Protein AF-A0A432ZE40-F1 (afdb_monomer)

Organism: NCBI:txid281739

Solvent-accessible surface area (backbone atoms only — not comparable to full-atom values): 11292 Å² total; per-residue (Å²): 142,85,73,91,75,87,70,62,40,85,39,56,56,40,41,85,50,87,85,38,45,50,34,89,74,55,63,93,69,94,70,55,54,86,34,74,88,33,46,45,82,33,36,66,67,58,48,55,50,44,56,77,37,30,91,83,44,42,59,68,56,54,52,49,54,50,50,54,49,53,51,51,49,35,49,77,70,61,44,48,68,56,97,46,42,63,58,48,27,51,58,42,50,57,49,46,50,57,41,50,51,50,42,75,74,46,49,87,72,64,80,87,76,67,81,85,48,78,85,36,71,61,46,50,48,34,52,50,43,40,64,71,42,38,49,56,36,50,54,48,41,52,49,26,49,66,53,37,51,92,68,57,53,75,69,51,52,54,50,46,55,52,39,52,47,19,52,49,21,50,43,35,37,72,72,72,67,47,79,91,69,52,53,71,83,56,72,69,58,84,52,50,60,110

Nearest PDB structures (foldseek):
  8fmh-assembly2_E  TM=7.852E-01  e=5.206E-03  Pseudomonas syringae
  1ya7-assembly1_O  TM=3.387E-01  e=3.020E+00  Trypanosoma brucei
  3jtl-assembly1_O  TM=2.129E-01  e=5.833E+00  Trypanosoma brucei
  3jrm-assembly1_O  TM=2.123E-01  e=6.510E+00  Trypanosoma brucei

InterPro domains:
  IPR003615 HNH nuclease [PF13391] (7-52)
  IPR003615 HNH nuclease [cd00085] (1-47)

Radius of gyration: 21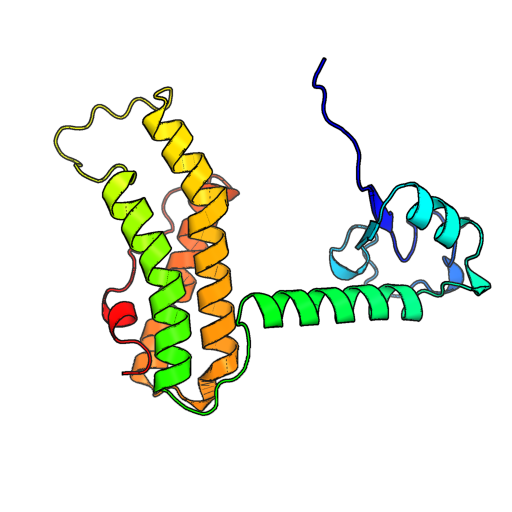.31 Å; Cα contacts (8 Å, |Δi|>4): 187; chains: 1; bounding box: 53×31×62 Å

Foldseek 3Di:
DDDDDQQKDKAFLAAPDCPWQQVVVADPPDDDRPDPQRIDIDGPVVRVVCRVCSVVCDSVNRSVVVVVVVVVVLVVLVLAADPALVSLLVSLVVLVVVLVVCCVVQPPPVPPPDPDDCPDPSVVVNLCCLVPRNLVSLVSSLSSCVNHVVHDDPVLVVLSVLSVQQSVQSCCCSPVVDPDRHDDRRPCSNVRSD

Sequence (194 aa):
MGGDKHIAEMAHVIPHGEKGPRHEERPMEGFEADSFENLILLCPTCHTVIDKAPDGYSRSTLLDWKNKHLVALAYSQGIQTYEDRSQAREAVATAMAENNAIWKEYAPVDGSSFDYNPESEAAKTWENRMRGVILPNHFRIEAIIKKNQCHMNGNEQEVFARYQEHVRGLSARHICGVAGEAIRYPEAMDGIFT

Structure (mmCIF, N/CA/C/O backbone):
data_AF-A0A432ZE40-F1
#
_entry.id   AF-A0A432ZE40-F1
#
loop_
_atom_site.group_PDB
_atom_site.id
_atom_site.type_symbol
_atom_site.label_atom_id
_atom_site.label_alt_id
_atom_site.label_comp_id
_atom_site.label_asym_id
_atom_site.label_entity_id
_atom_site.label_seq_id
_atom_site.pdbx_PDB_ins_code
_atom_site.Cartn_x
_atom_site.Cartn_y
_atom_site.Cartn_z
_atom_site.occupancy
_atom_site.B_iso_or_equiv
_atom_site.auth_seq_id
_atom_site.auth_comp_id
_atom_site.auth_asym_id
_atom_site.auth_atom_id
_atom_site.pdbx_PDB_model_num
ATOM 1 N N . MET A 1 1 ? -27.634 -13.988 -12.450 1.00 42.78 1 MET A N 1
ATOM 2 C CA . MET A 1 1 ? -27.710 -13.317 -11.135 1.00 42.78 1 MET A CA 1
ATOM 3 C C . MET A 1 1 ? -26.298 -13.192 -10.588 1.00 42.78 1 MET A C 1
ATOM 5 O O . MET A 1 1 ? -25.735 -14.193 -10.173 1.00 42.78 1 MET A O 1
ATOM 9 N N . GLY A 1 2 ? -25.702 -12.009 -10.661 1.00 49.62 2 GLY A N 1
ATOM 10 C CA . GLY A 1 2 ? -24.338 -11.753 -10.195 1.00 49.62 2 GLY A CA 1
ATOM 11 C C . GLY A 1 2 ? -24.167 -10.253 -10.028 1.00 49.62 2 GLY A C 1
ATOM 12 O O . GLY A 1 2 ? -23.590 -9.613 -10.892 1.00 49.62 2 GLY A O 1
ATOM 13 N N . GLY A 1 3 ? -24.815 -9.698 -9.004 1.00 65.25 3 GLY A N 1
ATOM 14 C CA . GLY A 1 3 ? -24.603 -8.316 -8.579 1.00 65.25 3 GLY A CA 1
ATOM 15 C C . GLY A 1 3 ? -23.526 -8.251 -7.501 1.00 65.25 3 GLY A C 1
ATOM 16 O O . GLY A 1 3 ? -23.177 -9.283 -6.914 1.00 65.25 3 GLY A O 1
ATOM 17 N N . ASP A 1 4 ? -23.032 -7.044 -7.244 1.00 75.44 4 ASP A N 1
ATOM 18 C CA . ASP A 1 4 ? -22.045 -6.780 -6.203 1.00 75.44 4 ASP A CA 1
ATOM 19 C C . ASP A 1 4 ? -22.547 -7.284 -4.846 1.00 75.44 4 ASP A C 1
ATOM 21 O O . ASP A 1 4 ? -23.665 -6.994 -4.413 1.00 75.44 4 ASP A O 1
ATOM 25 N N . LYS A 1 5 ? -21.723 -8.097 -4.181 1.00 81.00 5 LYS A N 1
ATOM 26 C CA . LYS A 1 5 ? -22.014 -8.606 -2.839 1.00 81.00 5 LYS A CA 1
ATOM 27 C C . LYS A 1 5 ? -21.235 -7.785 -1.824 1.00 81.00 5 LYS A C 1
ATOM 29 O O . LYS A 1 5 ? -20.009 -7.856 -1.783 1.00 81.00 5 LYS A O 1
ATOM 34 N N . HIS A 1 6 ? -21.952 -7.060 -0.971 1.00 80.75 6 HIS A N 1
ATOM 35 C CA . HIS A 1 6 ? -21.368 -6.360 0.171 1.00 80.75 6 HIS A CA 1
ATOM 36 C C . HIS A 1 6 ? -20.905 -7.370 1.227 1.00 80.75 6 HIS A C 1
ATOM 38 O O . HIS A 1 6 ? -21.687 -7.846 2.046 1.00 80.75 6 HIS A O 1
ATOM 44 N N . ILE A 1 7 ? -19.623 -7.732 1.171 1.00 88.75 7 ILE A N 1
ATOM 45 C CA . ILE A 1 7 ? -18.984 -8.641 2.137 1.00 88.75 7 ILE A CA 1
ATOM 46 C C . ILE A 1 7 ? -18.304 -7.898 3.295 1.00 88.75 7 ILE A C 1
ATOM 48 O O . ILE A 1 7 ? -17.957 -8.519 4.299 1.00 88.75 7 ILE A O 1
ATOM 52 N N . ALA A 1 8 ? -18.117 -6.583 3.161 1.00 93.06 8 ALA A N 1
ATOM 53 C CA . ALA A 1 8 ? -17.442 -5.741 4.136 1.00 93.06 8 ALA A CA 1
ATOM 54 C C . ALA A 1 8 ? -17.959 -4.295 4.106 1.00 93.06 8 ALA A C 1
ATOM 56 O O . ALA A 1 8 ? -18.501 -3.837 3.099 1.00 93.06 8 ALA A O 1
ATOM 57 N N . GLU A 1 9 ? -17.751 -3.597 5.216 1.00 94.62 9 GLU A N 1
ATOM 58 C CA . GLU A 1 9 ? -18.131 -2.217 5.487 1.00 94.62 9 GLU A CA 1
ATOM 59 C C . GLU A 1 9 ? -16.933 -1.477 6.085 1.00 94.62 9 GLU A C 1
ATOM 61 O O . GLU A 1 9 ? -16.200 -2.018 6.921 1.00 94.62 9 GLU A O 1
ATOM 66 N N . MET A 1 10 ? -16.735 -0.233 5.651 1.00 95.06 10 MET A N 1
ATOM 67 C CA . MET A 1 10 ? -15.843 0.694 6.337 1.00 95.06 10 MET A CA 1
ATOM 68 C C . MET A 1 10 ? -16.561 1.212 7.580 1.00 95.06 10 MET A C 1
ATOM 70 O O . MET A 1 10 ? -17.608 1.845 7.475 1.00 95.06 10 MET A O 1
ATOM 74 N N . ALA A 1 11 ? -15.987 0.927 8.740 1.00 95.12 11 ALA A N 1
ATOM 75 C CA . ALA A 1 11 ? -16.485 1.343 10.036 1.00 95.12 11 ALA A CA 1
ATOM 76 C C . ALA A 1 11 ? -15.571 2.417 10.625 1.00 95.12 11 ALA A C 1
ATOM 78 O O . ALA A 1 11 ? -14.341 2.333 10.535 1.00 95.12 11 ALA A O 1
ATOM 79 N N . HIS A 1 12 ? -16.171 3.406 11.275 1.00 96.62 12 HIS A N 1
ATOM 80 C CA . HIS A 1 12 ? -15.438 4.360 12.093 1.00 96.62 12 HIS A CA 1
ATOM 81 C C . HIS A 1 12 ? -15.128 3.735 13.455 1.00 96.62 12 HIS A C 1
ATOM 83 O O . HIS A 1 12 ? -16.028 3.287 14.161 1.00 96.62 12 HIS A O 1
ATOM 89 N N . VAL A 1 13 ? -13.858 3.742 13.861 1.00 97.19 13 VAL A N 1
ATOM 90 C CA . VAL A 1 13 ? -13.467 3.367 15.227 1.00 97.19 13 VAL A CA 1
ATOM 91 C C . VAL A 1 13 ? -14.067 4.362 16.223 1.00 97.19 13 VAL A C 1
ATOM 93 O O . VAL A 1 13 ? -14.673 3.949 17.213 1.00 97.19 13 VAL A O 1
ATOM 96 N N . ILE A 1 14 ? -13.939 5.661 15.929 1.00 97.00 14 ILE A N 1
ATOM 97 C CA . ILE A 1 14 ? -14.638 6.752 16.614 1.00 97.00 14 ILE A CA 1
ATOM 98 C C . ILE A 1 14 ? -15.618 7.415 15.640 1.00 97.00 14 ILE A C 1
ATOM 100 O O . ILE A 1 14 ? -15.187 7.918 14.601 1.00 97.00 14 ILE A O 1
ATOM 104 N N . PRO A 1 15 ? -16.920 7.454 15.954 1.00 94.75 15 PRO A N 1
ATOM 105 C CA . PRO A 1 15 ? -17.955 7.923 15.042 1.00 94.75 15 PRO A CA 1
ATOM 106 C C . PRO A 1 15 ? -17.904 9.440 14.854 1.00 94.75 15 PRO A C 1
ATOM 108 O O . PRO A 1 15 ? -17.375 10.172 15.693 1.00 94.75 15 PRO A O 1
ATOM 111 N N . HIS A 1 16 ? -18.542 9.929 13.787 1.00 91.44 16 HIS A N 1
ATOM 112 C CA . HIS A 1 16 ? -18.725 11.364 13.546 1.00 91.44 16 HIS A CA 1
ATOM 113 C C . HIS A 1 16 ? -19.696 12.007 14.555 1.00 91.44 16 HIS A C 1
ATOM 115 O O . HIS A 1 16 ? -19.459 13.111 15.049 1.00 91.44 16 HIS A O 1
ATOM 121 N N . GLY A 1 17 ? -20.795 11.321 14.881 1.00 89.38 17 GLY A N 1
ATOM 12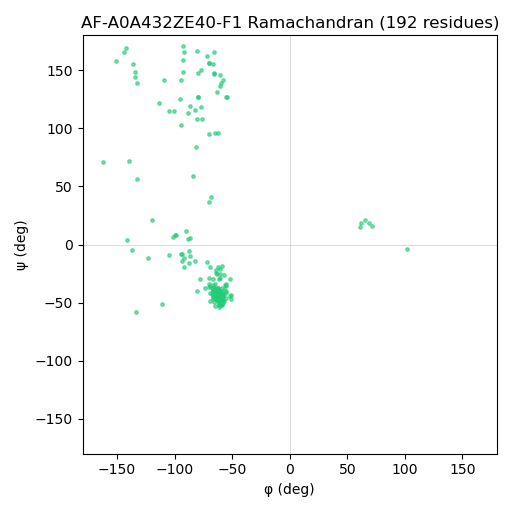2 C CA . GLY A 1 17 ? -21.833 11.832 15.779 1.00 89.38 17 GLY A CA 1
ATOM 123 C C . GLY A 1 17 ? -21.453 11.766 17.261 1.00 89.38 17 GLY A C 1
ATOM 124 O O . GLY A 1 17 ? -20.754 10.854 17.691 1.00 89.38 17 GLY A O 1
ATOM 125 N N . GLU A 1 18 ? -21.985 12.699 18.051 1.00 90.19 18 GLU A N 1
ATOM 126 C CA . GLU A 1 18 ? -21.764 12.777 19.509 1.00 90.19 18 GLU A CA 1
ATOM 127 C C . GLU A 1 18 ? -22.432 11.649 20.304 1.00 90.19 18 GLU A C 1
ATOM 129 O O . GLU A 1 18 ? -22.074 11.369 21.441 1.00 90.19 18 GLU A O 1
ATOM 134 N N . LYS A 1 19 ? -23.427 10.992 19.703 1.00 92.06 19 LYS A N 1
ATOM 135 C CA . LYS A 1 19 ? -24.200 9.905 20.325 1.00 92.06 19 LYS A CA 1
ATOM 136 C C . LYS A 1 19 ? -23.770 8.515 19.856 1.00 92.06 19 LYS A C 1
ATOM 138 O O . LYS A 1 19 ? -24.471 7.544 20.123 1.00 92.06 19 LYS A O 1
ATOM 143 N N . GLY A 1 20 ? -22.698 8.433 19.071 1.00 92.00 20 GLY A N 1
ATOM 144 C CA . GLY A 1 20 ? -22.213 7.162 18.554 1.00 92.00 20 GLY A CA 1
ATOM 145 C C . GLY A 1 20 ? -21.381 6.389 19.589 1.00 92.00 20 GLY A C 1
ATOM 146 O O . GLY A 1 20 ? -20.965 6.962 20.596 1.00 92.00 20 GLY A O 1
ATOM 147 N N . PRO A 1 21 ? -21.117 5.098 19.338 1.00 93.81 21 PRO A N 1
ATOM 148 C CA . PRO A 1 21 ? -20.319 4.260 20.232 1.00 93.81 21 PRO A CA 1
ATOM 149 C C . PRO A 1 21 ? -18.902 4.820 20.408 1.00 93.81 21 PRO A C 1
ATOM 151 O O . PRO A 1 21 ? -18.293 5.246 19.429 1.00 93.81 21 PRO A O 1
ATOM 154 N N . ARG A 1 22 ? -18.360 4.784 21.634 1.00 95.69 22 ARG A N 1
ATOM 155 C CA . ARG A 1 22 ? -16.999 5.252 21.976 1.00 95.69 22 ARG A CA 1
ATOM 156 C C . ARG A 1 22 ? -16.737 6.739 21.712 1.00 95.69 22 ARG A C 1
ATOM 158 O O . ARG A 1 22 ? -15.577 7.147 21.646 1.00 95.69 22 ARG A O 1
ATOM 165 N N . HIS A 1 23 ? -17.761 7.569 21.504 1.00 95.31 23 HIS A N 1
ATOM 166 C CA . HIS A 1 23 ? -17.564 8.996 21.226 1.00 95.31 23 HIS A CA 1
ATOM 167 C C . HIS A 1 23 ? -16.723 9.688 22.315 1.00 95.31 23 HIS A C 1
ATOM 169 O O . HIS A 1 23 ? -15.886 10.536 22.015 1.00 95.31 23 HIS A O 1
ATOM 175 N N . GLU A 1 24 ? -16.894 9.273 23.564 1.00 94.31 24 GLU A N 1
ATOM 176 C CA . GLU A 1 24 ? -16.149 9.724 24.735 1.00 94.31 24 GLU A CA 1
ATOM 177 C C . GLU A 1 24 ? -14.633 9.458 24.669 1.00 94.31 24 GLU A C 1
ATOM 179 O O . GLU A 1 24 ? -13.868 10.143 25.342 1.00 94.31 24 GLU A O 1
ATOM 184 N N . GLU A 1 25 ? -14.174 8.518 23.833 1.00 95.19 25 GLU A N 1
ATOM 185 C CA . GLU A 1 25 ? -12.749 8.228 23.606 1.00 95.19 25 GLU A CA 1
ATOM 186 C C . GLU A 1 25 ? -12.125 9.089 22.481 1.00 95.19 25 GLU A C 1
ATOM 188 O O . GLU A 1 25 ? -10.961 8.882 22.092 1.00 95.19 25 GLU A O 1
ATOM 193 N N . ARG A 1 26 ? -12.889 10.040 21.918 1.00 94.94 26 ARG A N 1
ATOM 194 C CA . ARG A 1 26 ? -12.436 10.939 20.848 1.00 94.94 26 ARG A CA 1
ATOM 195 C C . ARG A 1 26 ? -11.283 11.838 21.336 1.00 94.94 26 ARG A C 1
ATOM 197 O O . ARG A 1 26 ? -11.408 12.481 22.377 1.00 94.94 26 ARG A O 1
ATOM 204 N N . PRO A 1 27 ? -10.171 11.944 20.580 1.00 93.00 27 PRO A N 1
ATOM 205 C CA . PRO A 1 27 ? -9.126 12.929 20.865 1.00 93.00 27 PRO A CA 1
ATOM 206 C C . PRO A 1 27 ? -9.665 14.364 20.851 1.00 93.00 27 PRO A C 1
ATOM 208 O O . PRO A 1 27 ? -10.467 14.710 19.987 1.00 93.00 27 PRO A O 1
ATOM 211 N N . MET A 1 28 ? -9.185 15.212 21.766 1.00 87.50 28 MET A N 1
ATOM 212 C CA . MET A 1 28 ? -9.642 16.608 21.853 1.00 87.50 28 MET A CA 1
ATOM 213 C C . MET A 1 28 ? -9.173 17.482 20.684 1.00 87.50 28 MET A C 1
ATOM 215 O O . MET A 1 28 ? -9.851 18.441 20.333 1.00 87.50 28 MET A O 1
ATOM 219 N N . GLU A 1 29 ? -8.029 17.161 20.080 1.00 90.00 29 GLU A N 1
ATOM 220 C CA . GLU A 1 29 ? -7.422 17.952 19.008 1.00 90.00 29 GLU A CA 1
ATOM 221 C C . GLU A 1 29 ? -6.962 17.051 17.861 1.00 90.00 29 GLU A C 1
ATOM 223 O O . GLU A 1 29 ? -6.567 15.902 18.079 1.00 90.00 29 GLU A O 1
ATOM 228 N N . GLY A 1 30 ? -7.009 17.584 16.636 1.00 86.19 30 GLY A N 1
ATOM 229 C CA . GLY A 1 30 ? -6.487 16.915 15.439 1.00 86.19 30 GLY A CA 1
ATOM 230 C C . GLY A 1 30 ? -7.216 15.626 15.047 1.00 86.19 30 GLY A C 1
ATOM 231 O O . GLY A 1 30 ? -6.632 14.780 14.373 1.00 86.19 30 GLY A O 1
ATOM 232 N N . PHE A 1 31 ? -8.459 15.434 15.498 1.00 92.88 31 PHE A N 1
ATOM 233 C CA . PHE A 1 31 ? -9.248 14.257 15.154 1.00 92.88 31 PHE A CA 1
ATOM 234 C C . PHE A 1 31 ? -10.032 14.469 13.857 1.00 92.88 31 PHE A C 1
ATOM 236 O O . PHE A 1 31 ? -10.999 15.226 13.828 1.00 92.88 31 PHE A O 1
ATOM 243 N N . GLU A 1 32 ? -9.665 13.712 12.827 1.00 94.50 32 GLU A N 1
ATOM 244 C CA . GLU A 1 32 ? -10.399 13.632 11.567 1.00 94.50 32 GLU A CA 1
ATOM 245 C C . GLU A 1 32 ? -11.161 12.306 11.499 1.00 94.50 32 GLU A C 1
ATOM 247 O O . GLU A 1 32 ? -10.556 11.228 11.472 1.00 94.50 32 GLU A O 1
ATOM 252 N N . ALA A 1 33 ? -12.495 12.371 11.485 1.00 92.69 33 ALA A N 1
ATOM 253 C CA . ALA A 1 33 ? -13.347 11.182 11.542 1.00 92.69 33 ALA A CA 1
ATOM 254 C C . ALA A 1 33 ? -13.105 10.238 10.354 1.00 92.69 33 ALA A C 1
ATOM 256 O O . ALA A 1 33 ? -12.993 9.031 10.547 1.00 92.69 33 ALA A O 1
ATOM 257 N N . ASP A 1 34 ? -12.938 10.786 9.153 1.00 95.44 34 ASP A N 1
ATOM 258 C CA . ASP A 1 34 ? -12.746 10.012 7.922 1.00 95.44 34 ASP A CA 1
ATOM 259 C C . ASP A 1 34 ? -11.268 9.720 7.618 1.00 95.44 34 ASP A C 1
ATOM 261 O O . ASP A 1 34 ? -10.926 9.270 6.522 1.00 95.44 34 ASP A O 1
ATOM 265 N N . SER A 1 35 ? -10.373 9.966 8.583 1.00 95.69 35 SER A N 1
ATOM 266 C CA . SER A 1 35 ? -8.959 9.617 8.444 1.00 95.69 35 SER A CA 1
ATOM 267 C C . SER A 1 35 ? -8.780 8.116 8.259 1.00 95.69 35 SER A C 1
ATOM 269 O O . SER A 1 35 ? -9.487 7.303 8.867 1.00 95.69 35 SER A O 1
ATOM 271 N N . PHE A 1 36 ? -7.775 7.737 7.462 1.00 95.00 36 PHE A N 1
ATOM 272 C CA . PHE A 1 36 ? -7.405 6.335 7.306 1.00 95.00 36 PHE A CA 1
ATOM 273 C C . PHE A 1 36 ? -7.208 5.696 8.673 1.00 95.00 36 PHE A C 1
ATOM 275 O O . PHE A 1 36 ? -7.720 4.610 8.893 1.00 95.00 36 PHE A O 1
ATOM 282 N N . GLU A 1 37 ? -6.536 6.379 9.599 1.00 94.94 37 GLU A N 1
ATOM 283 C CA . GLU A 1 37 ? -6.213 5.969 10.964 1.00 94.94 37 GLU A CA 1
ATOM 284 C C . GLU A 1 37 ? -7.456 5.582 11.774 1.00 94.94 37 GLU A C 1
ATOM 286 O O . GLU A 1 37 ? -7.417 4.566 12.472 1.00 94.94 37 GLU A O 1
ATOM 291 N N . ASN A 1 38 ? -8.560 6.318 11.626 1.00 97.06 38 ASN A N 1
ATOM 292 C CA . ASN A 1 38 ? -9.813 6.082 12.341 1.00 97.06 38 ASN A CA 1
ATOM 293 C C . ASN A 1 38 ? -10.747 5.061 11.662 1.00 97.06 38 ASN A C 1
ATOM 295 O O . ASN A 1 38 ? -11.726 4.635 12.270 1.00 97.06 38 ASN A O 1
ATOM 299 N N . LEU A 1 39 ? -10.461 4.637 10.431 1.00 97.19 39 LEU A N 1
ATOM 300 C CA . LEU A 1 39 ? -11.287 3.674 9.697 1.00 97.19 39 LEU A CA 1
ATOM 301 C C . LEU A 1 39 ? -10.788 2.231 9.873 1.00 97.19 39 LEU A C 1
ATOM 303 O O . LEU A 1 39 ? -9.582 1.967 9.867 1.00 97.19 39 LEU A O 1
ATOM 307 N N . ILE A 1 40 ? -11.710 1.276 9.996 1.00 96.88 40 ILE A N 1
ATOM 308 C CA . ILE A 1 40 ? -11.440 -0.170 10.025 1.00 96.88 40 ILE A CA 1
ATOM 309 C C . ILE A 1 40 ? -12.423 -0.904 9.105 1.00 96.88 40 ILE A C 1
ATOM 311 O O . ILE A 1 40 ? -13.579 -0.512 8.988 1.00 96.88 40 ILE A O 1
ATOM 315 N N . LEU A 1 41 ? -11.972 -1.963 8.430 1.00 96.12 41 LEU A N 1
ATOM 316 C CA . LEU A 1 41 ? -12.820 -2.765 7.549 1.00 96.12 41 LEU A CA 1
ATOM 317 C C . LEU A 1 41 ? -13.357 -3.987 8.303 1.00 96.12 41 LEU A C 1
ATOM 319 O O . LEU A 1 41 ? -12.576 -4.771 8.843 1.00 96.12 41 LEU A O 1
ATOM 323 N N . LEU A 1 42 ? -14.677 -4.163 8.331 1.00 96.00 42 LEU A N 1
ATOM 324 C CA . LEU A 1 42 ? -15.351 -5.249 9.051 1.00 96.00 42 LEU A CA 1
ATOM 325 C C . LEU A 1 42 ? -16.451 -5.864 8.188 1.00 96.00 42 LEU A C 1
ATOM 327 O O . LEU A 1 42 ? -16.999 -5.201 7.317 1.00 96.00 42 LEU A O 1
ATOM 331 N N . CYS A 1 43 ? -16.826 -7.121 8.432 1.00 95.94 43 CYS A N 1
ATOM 332 C CA . CYS A 1 43 ? -18.071 -7.628 7.852 1.00 95.94 43 CYS A CA 1
ATOM 333 C C . CYS A 1 43 ? -19.285 -6.962 8.540 1.00 95.94 43 CYS A C 1
ATOM 335 O O . CYS A 1 43 ? -19.170 -6.579 9.711 1.00 95.94 43 CYS A O 1
ATOM 337 N N . PRO A 1 44 ? -20.461 -6.891 7.885 1.00 95.19 44 PRO A N 1
ATOM 338 C CA . PRO A 1 44 ? -21.641 -6.217 8.447 1.00 95.19 44 PRO A CA 1
ATOM 339 C C . PRO A 1 44 ? -22.057 -6.729 9.836 1.00 95.19 44 PRO A C 1
ATOM 341 O O . PRO A 1 44 ? -22.514 -5.980 10.702 1.00 95.19 44 PRO A O 1
ATOM 344 N N . THR A 1 45 ? -21.861 -8.029 10.083 1.00 96.12 45 THR A N 1
ATOM 345 C CA . THR A 1 45 ? -22.165 -8.646 11.383 1.00 96.12 45 THR A CA 1
ATOM 346 C C . THR A 1 45 ? -21.205 -8.166 12.466 1.00 96.12 45 THR A C 1
ATOM 348 O O . THR A 1 45 ? -21.652 -7.739 13.528 1.00 96.12 45 THR A O 1
ATOM 351 N N . CYS A 1 46 ? -19.895 -8.195 12.204 1.00 96.19 46 CYS A N 1
ATOM 352 C CA . CYS A 1 46 ? -18.892 -7.734 13.162 1.00 96.19 46 CYS A CA 1
ATOM 353 C C . CYS A 1 46 ? -19.036 -6.238 13.448 1.00 96.19 46 CYS A C 1
ATOM 355 O O . CYS A 1 46 ? -18.966 -5.848 14.608 1.00 96.19 46 CYS A O 1
ATOM 357 N N . HIS A 1 47 ? -19.298 -5.423 12.422 1.00 96.69 47 HIS A N 1
ATOM 358 C CA . HIS A 1 47 ? -19.549 -3.992 12.589 1.00 96.69 47 HIS A CA 1
ATOM 359 C C . HIS A 1 47 ? -20.738 -3.735 13.530 1.00 96.69 47 HIS A C 1
ATOM 361 O O . HIS A 1 47 ? -20.599 -3.050 14.540 1.00 96.69 47 HIS A O 1
ATOM 367 N N . THR A 1 48 ? -21.875 -4.397 13.283 1.00 96.06 48 THR A N 1
ATOM 368 C CA . THR A 1 48 ? -23.062 -4.301 14.152 1.00 96.06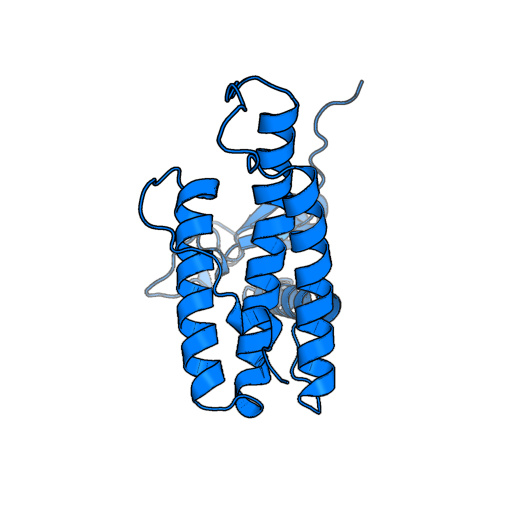 48 THR A CA 1
ATOM 369 C C . THR A 1 48 ? -22.762 -4.697 15.602 1.00 96.06 48 THR A C 1
ATOM 371 O O . THR A 1 48 ? -23.297 -4.092 16.532 1.00 96.06 48 THR A O 1
ATOM 374 N N . VAL A 1 49 ? -21.944 -5.733 15.814 1.00 97.06 49 VAL A N 1
ATOM 375 C CA . VAL A 1 49 ? -21.591 -6.215 17.159 1.00 97.06 49 VAL A CA 1
ATOM 376 C C . VAL A 1 49 ? -20.774 -5.174 17.921 1.00 97.06 49 VAL A C 1
ATOM 378 O O . VAL A 1 49 ? -21.131 -4.851 19.055 1.00 97.06 49 VAL A O 1
ATOM 381 N N . ILE A 1 50 ? -19.719 -4.626 17.311 1.00 96.44 50 ILE A N 1
ATOM 382 C CA . ILE A 1 50 ? -18.833 -3.680 18.003 1.00 96.44 50 ILE A CA 1
ATOM 383 C C . ILE A 1 50 ? -19.529 -2.359 18.340 1.00 96.44 50 ILE A C 1
ATOM 385 O O . ILE A 1 50 ? -19.203 -1.733 19.347 1.00 96.44 50 ILE A O 1
ATOM 389 N N . ASP A 1 51 ? -20.507 -1.946 17.535 1.00 95.69 51 ASP A N 1
ATOM 390 C CA . ASP A 1 51 ? -21.254 -0.710 17.761 1.00 95.69 51 ASP A CA 1
ATOM 391 C C . ASP A 1 51 ? -22.312 -0.854 18.852 1.00 95.69 51 ASP A C 1
ATOM 393 O O . ASP A 1 51 ? -22.602 0.100 19.569 1.00 95.69 51 ASP A O 1
ATOM 397 N N . LYS A 1 52 ? -22.868 -2.058 19.022 1.00 96.75 52 LYS A N 1
ATOM 398 C CA . LYS A 1 52 ? -23.847 -2.345 20.079 1.00 96.75 52 LYS A CA 1
ATOM 399 C C . LYS A 1 52 ? -23.218 -2.645 21.440 1.00 96.75 52 LYS A C 1
ATOM 401 O O . LYS A 1 52 ? -23.945 -2.658 22.429 1.00 96.75 52 LYS A O 1
ATOM 406 N N . ALA A 1 53 ? -21.913 -2.904 21.498 1.00 96.06 53 ALA A N 1
ATOM 407 C CA . ALA A 1 53 ? -21.205 -3.272 22.725 1.00 96.06 53 ALA A CA 1
ATOM 408 C C . ALA A 1 53 ? -19.892 -2.477 22.911 1.00 96.06 53 ALA A C 1
ATOM 410 O O . ALA A 1 53 ? -18.831 -3.090 23.042 1.00 96.06 53 ALA A O 1
ATOM 411 N N . PRO A 1 54 ? -19.930 -1.129 22.930 1.00 94.31 54 PRO A N 1
ATOM 412 C CA . PRO A 1 54 ? -18.723 -0.297 22.985 1.00 94.31 54 PRO A CA 1
ATOM 413 C C . PRO A 1 54 ? -17.819 -0.604 24.189 1.00 94.31 54 PRO A C 1
ATOM 415 O O . PRO A 1 54 ? -16.602 -0.631 24.029 1.00 94.31 54 PRO A O 1
ATOM 418 N N . ASP A 1 55 ? -18.391 -0.962 25.343 1.00 92.94 55 ASP A N 1
ATOM 419 C CA . ASP A 1 55 ? -17.640 -1.322 26.556 1.00 92.94 55 ASP A CA 1
ATOM 420 C C . ASP A 1 55 ? -16.735 -2.558 26.372 1.00 92.94 55 ASP A C 1
ATOM 422 O O . ASP A 1 55 ? -15.703 -2.686 27.029 1.00 92.94 55 ASP A O 1
ATOM 426 N N . GLY A 1 56 ? -17.118 -3.485 25.484 1.00 94.31 56 GLY A N 1
ATOM 427 C CA . GLY A 1 56 ? -16.345 -4.692 25.163 1.00 94.31 56 GLY A CA 1
ATOM 428 C C . GLY A 1 56 ? -15.379 -4.520 23.989 1.00 94.31 56 GLY A C 1
ATOM 429 O O . GLY A 1 56 ? -14.534 -5.385 23.755 1.00 94.31 56 GLY A O 1
ATOM 430 N N . TYR A 1 57 ? -15.498 -3.416 23.252 1.00 96.62 57 TYR A N 1
ATOM 431 C CA . TYR A 1 57 ? -14.734 -3.123 22.045 1.00 96.62 57 TYR A CA 1
ATOM 432 C C . TYR A 1 57 ? -14.341 -1.651 22.055 1.00 96.62 57 TYR A C 1
ATOM 434 O O . TYR A 1 57 ? -14.900 -0.860 21.295 1.00 96.62 57 TYR A O 1
ATOM 442 N N . SER A 1 58 ? -13.402 -1.293 22.931 1.00 96.69 58 SER A N 1
ATOM 443 C CA . SER A 1 58 ? -12.903 0.077 23.074 1.00 96.69 58 SER A CA 1
ATOM 444 C C . SER A 1 58 ? -12.156 0.556 21.828 1.00 96.69 58 SER A C 1
ATOM 446 O O . SER A 1 58 ? -11.714 -0.240 20.985 1.00 96.69 58 SER A O 1
ATOM 448 N N . ARG A 1 59 ? -11.927 1.871 21.739 1.00 96.31 59 ARG A N 1
ATOM 449 C CA . ARG A 1 59 ? -11.089 2.474 20.690 1.00 96.31 59 ARG A CA 1
ATOM 450 C C . ARG A 1 59 ? -9.729 1.787 20.586 1.00 96.31 59 ARG A C 1
ATOM 452 O O . ARG A 1 59 ? -9.276 1.469 19.488 1.00 96.31 59 ARG A O 1
ATOM 459 N N . SER A 1 60 ? -9.068 1.569 21.722 1.00 96.38 60 SER A N 1
ATOM 460 C CA . SER A 1 60 ? -7.726 0.982 21.759 1.00 96.38 60 SER A CA 1
ATOM 461 C C . SER A 1 60 ? -7.712 -0.4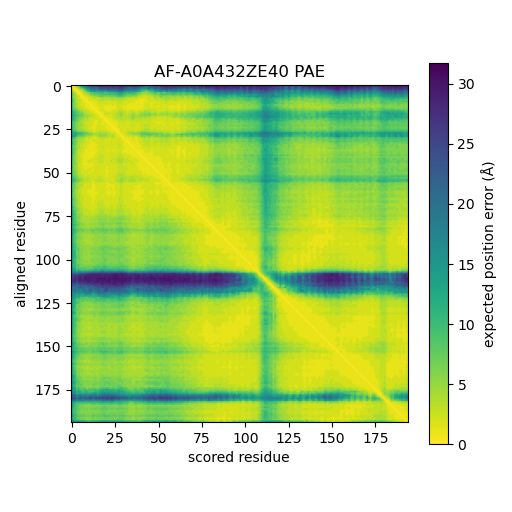59 21.250 1.00 96.38 60 SER A C 1
ATOM 463 O O . SER A 1 60 ? -6.803 -0.822 20.504 1.00 96.38 60 SER A O 1
ATOM 465 N N . THR A 1 61 ? -8.735 -1.257 21.568 1.00 97.19 61 THR A N 1
ATOM 466 C CA . THR A 1 61 ? -8.879 -2.625 21.053 1.00 97.19 61 THR A CA 1
ATOM 467 C C . THR A 1 61 ? -9.035 -2.649 19.534 1.00 97.19 61 THR A C 1
ATOM 469 O O . THR A 1 61 ? -8.338 -3.410 18.864 1.00 97.19 61 THR A O 1
ATOM 472 N N . LEU A 1 62 ? -9.897 -1.800 18.968 1.00 97.75 62 LEU A N 1
ATOM 473 C CA . LEU A 1 62 ? -10.115 -1.768 17.518 1.00 97.75 62 LEU A CA 1
ATOM 474 C C . LEU A 1 62 ? -8.868 -1.288 16.758 1.00 97.75 62 LEU A C 1
ATOM 476 O O . LEU A 1 62 ? -8.510 -1.862 15.726 1.00 97.75 62 LEU A O 1
ATOM 480 N N . LEU A 1 63 ? -8.163 -0.281 17.287 1.00 97.06 63 LEU A N 1
ATOM 481 C CA . LEU A 1 63 ? -6.894 0.177 16.714 1.00 97.06 63 LEU A CA 1
ATOM 482 C C . LEU A 1 63 ? -5.804 -0.899 16.800 1.00 97.06 63 LEU A C 1
ATOM 484 O O . LEU A 1 63 ? -5.047 -1.071 15.847 1.00 97.06 63 LEU A O 1
ATOM 488 N N . ASP A 1 64 ? -5.737 -1.661 17.894 1.00 97.31 64 ASP A N 1
ATOM 489 C CA . ASP A 1 64 ? -4.811 -2.790 18.029 1.00 97.31 64 ASP A CA 1
ATOM 490 C C . ASP A 1 64 ? -5.099 -3.898 17.003 1.00 97.31 64 ASP A C 1
ATOM 492 O O . ASP A 1 64 ? -4.179 -4.372 16.335 1.00 97.31 64 ASP A O 1
ATOM 496 N N . TRP A 1 65 ? -6.367 -4.269 16.799 1.00 97.12 65 TRP A N 1
ATOM 497 C CA . TRP A 1 65 ? -6.751 -5.247 15.774 1.00 97.12 65 TRP A CA 1
ATOM 498 C C . TRP A 1 65 ? -6.335 -4.808 14.376 1.00 97.12 65 TRP A C 1
ATOM 500 O O . TRP A 1 65 ? -5.727 -5.582 13.632 1.00 97.12 65 TRP A O 1
ATOM 510 N N . LYS A 1 66 ? -6.617 -3.548 14.036 1.00 97.25 66 LYS A N 1
ATOM 511 C CA . LYS A 1 66 ? -6.196 -2.956 12.771 1.00 97.25 66 LYS A CA 1
ATOM 512 C C . LYS A 1 66 ? -4.677 -2.988 12.618 1.00 97.25 66 LYS A C 1
ATOM 514 O O . LYS A 1 66 ? -4.183 -3.437 11.588 1.00 97.25 66 LYS A O 1
ATOM 519 N N . ASN A 1 67 ? -3.933 -2.558 13.634 1.00 96.75 67 ASN A N 1
ATOM 520 C CA . ASN A 1 67 ? -2.473 -2.532 13.590 1.00 96.75 67 ASN A CA 1
ATOM 521 C C . ASN A 1 67 ? -1.885 -3.935 13.416 1.00 96.75 67 ASN A C 1
ATOM 523 O O . ASN A 1 67 ? -1.032 -4.136 12.554 1.00 96.75 67 ASN A O 1
ATOM 527 N N . LYS A 1 68 ? -2.377 -4.928 14.165 1.00 96.69 68 LYS A N 1
ATOM 528 C CA . LYS A 1 68 ? -1.970 -6.334 14.015 1.00 96.69 68 LYS A CA 1
ATOM 529 C C . LYS A 1 68 ? -2.243 -6.858 12.609 1.00 96.69 68 LYS A C 1
ATOM 531 O O . LYS A 1 68 ? -1.384 -7.521 12.031 1.00 96.69 68 LYS A O 1
ATOM 536 N N . HIS A 1 69 ? -3.403 -6.528 12.045 1.00 95.50 69 HIS A N 1
ATOM 537 C CA . HIS A 1 69 ? -3.742 -6.898 10.676 1.00 95.50 69 HIS A CA 1
ATOM 538 C C . HIS A 1 69 ? -2.791 -6.257 9.655 1.00 95.50 69 HIS A C 1
ATOM 540 O O . HIS A 1 69 ? -2.243 -6.965 8.814 1.00 95.50 69 HIS A O 1
ATOM 546 N N . LEU A 1 70 ? -2.524 -4.951 9.759 1.00 94.31 70 LEU A N 1
ATOM 547 C CA . LEU A 1 70 ? -1.600 -4.248 8.860 1.00 94.31 70 LEU A CA 1
ATOM 548 C C . LEU A 1 70 ? -0.163 -4.786 8.965 1.00 94.31 70 LEU A C 1
ATOM 550 O O . LEU A 1 70 ? 0.504 -4.938 7.943 1.00 94.31 70 LEU A O 1
ATOM 554 N N . VAL A 1 71 ? 0.303 -5.132 10.171 1.00 94.19 71 VAL A N 1
ATOM 555 C CA . VAL A 1 71 ? 1.612 -5.779 10.380 1.00 94.19 71 VAL A CA 1
ATOM 556 C C . VAL A 1 71 ? 1.658 -7.156 9.718 1.00 94.19 71 VAL A C 1
ATOM 558 O O . VAL A 1 71 ? 2.622 -7.461 9.017 1.00 94.19 71 VAL A O 1
ATOM 561 N N . ALA A 1 72 ? 0.619 -7.976 9.895 1.00 95.06 72 ALA A N 1
ATOM 562 C CA . ALA A 1 72 ? 0.538 -9.290 9.261 1.00 95.06 72 ALA A CA 1
ATOM 563 C C . ALA A 1 72 ? 0.513 -9.184 7.727 1.00 95.06 72 ALA A C 1
ATOM 565 O O . ALA A 1 72 ? 1.208 -9.941 7.047 1.00 95.06 72 ALA A O 1
ATOM 566 N N . LEU A 1 73 ? -0.225 -8.210 7.180 1.00 93.44 73 LEU A N 1
ATOM 567 C CA . LEU A 1 73 ? -0.243 -7.925 5.747 1.00 93.44 73 LEU A CA 1
ATOM 568 C C . LEU A 1 73 ? 1.144 -7.523 5.239 1.00 93.44 73 LEU A C 1
ATOM 570 O O . LEU A 1 73 ? 1.635 -8.138 4.294 1.00 93.44 73 LEU A O 1
ATOM 574 N N . ALA A 1 74 ? 1.802 -6.561 5.890 1.00 92.88 74 ALA A N 1
ATOM 575 C CA . ALA A 1 74 ? 3.154 -6.137 5.530 1.00 92.88 74 ALA A CA 1
ATOM 576 C C . ALA A 1 74 ? 4.137 -7.319 5.529 1.00 92.88 74 ALA A C 1
ATOM 578 O O . ALA A 1 74 ? 4.862 -7.514 4.553 1.00 92.88 74 ALA A O 1
ATOM 579 N N . TYR A 1 75 ? 4.099 -8.157 6.569 1.00 92.62 75 TYR A N 1
ATOM 580 C CA . TYR A 1 75 ? 4.935 -9.353 6.652 1.00 92.62 75 TYR A CA 1
ATOM 581 C C . TYR A 1 75 ? 4.652 -10.339 5.509 1.00 92.62 75 TYR A C 1
ATOM 583 O O . TYR A 1 75 ? 5.579 -10.786 4.840 1.00 92.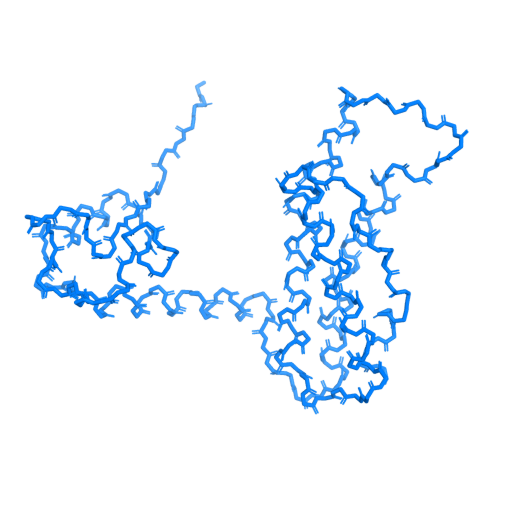62 75 TYR A O 1
ATOM 591 N N . SER A 1 76 ? 3.377 -10.619 5.213 1.00 93.12 76 SER A N 1
ATOM 592 C CA . SER A 1 76 ? 2.987 -11.507 4.103 1.00 93.12 76 SER A CA 1
ATOM 593 C C . SER A 1 76 ? 3.396 -10.975 2.723 1.00 93.12 76 SER A C 1
ATOM 595 O O . SER A 1 76 ? 3.623 -11.746 1.796 1.00 93.12 76 SER A O 1
ATOM 597 N N . GLN A 1 77 ? 3.547 -9.654 2.597 1.00 92.38 77 GLN A N 1
ATOM 598 C CA . GLN A 1 77 ? 4.069 -8.987 1.407 1.00 92.38 77 GLN A CA 1
ATOM 599 C C . GLN A 1 77 ? 5.605 -8.884 1.414 1.00 92.38 77 GLN A C 1
ATOM 601 O O . GLN A 1 77 ? 6.189 -8.263 0.527 1.00 92.38 77 GLN A O 1
ATOM 606 N N . GLY A 1 78 ? 6.301 -9.481 2.381 1.00 94.81 78 GLY A N 1
ATOM 607 C CA . GLY A 1 78 ? 7.759 -9.412 2.487 1.00 94.81 78 GLY A CA 1
ATOM 608 C C . GLY A 1 78 ? 8.290 -8.020 2.850 1.00 94.81 78 GLY A C 1
ATOM 609 O O . GLY A 1 78 ? 9.469 -7.742 2.634 1.00 94.81 78 GLY A O 1
ATOM 610 N N . ILE A 1 79 ? 7.448 -7.132 3.388 1.00 97.00 79 ILE A N 1
ATOM 611 C CA . ILE A 1 79 ? 7.854 -5.821 3.906 1.00 97.00 79 ILE A CA 1
ATOM 612 C C . ILE A 1 79 ? 8.404 -6.028 5.319 1.00 97.00 79 ILE A C 1
ATOM 614 O O . ILE A 1 79 ? 7.711 -5.880 6.325 1.00 97.00 79 ILE A O 1
ATOM 618 N N . GLN A 1 80 ? 9.677 -6.397 5.381 1.00 95.88 80 GLN A N 1
ATOM 619 C CA . GLN A 1 80 ? 10.410 -6.663 6.613 1.00 95.88 80 GLN A CA 1
ATOM 620 C C . GLN A 1 80 ? 11.860 -6.197 6.482 1.00 95.88 80 GLN A C 1
ATOM 622 O O . GLN A 1 80 ? 12.333 -5.912 5.380 1.00 95.88 80 GLN A O 1
ATOM 627 N N . THR A 1 81 ? 12.561 -6.106 7.609 1.00 96.94 81 THR A N 1
ATOM 628 C CA . THR A 1 81 ? 14.017 -5.956 7.606 1.00 96.94 81 THR A CA 1
ATOM 629 C C . THR A 1 81 ? 14.638 -7.330 7.379 1.00 96.94 81 THR A C 1
ATOM 631 O O . THR A 1 81 ? 14.293 -8.280 8.077 1.00 96.94 81 THR A O 1
ATOM 634 N N . TYR A 1 82 ? 15.516 -7.426 6.392 1.00 97.50 82 TYR A N 1
ATOM 635 C CA . TYR A 1 82 ? 16.253 -8.631 6.038 1.00 97.50 82 TYR A CA 1
ATOM 636 C C . TYR A 1 82 ? 17.608 -8.664 6.743 1.00 97.50 82 TYR A C 1
ATOM 638 O O . TYR A 1 82 ? 18.127 -7.628 7.171 1.00 97.50 82 TYR A O 1
ATOM 646 N N . GLU A 1 83 ? 18.186 -9.856 6.861 1.00 97.44 83 GLU A N 1
ATOM 647 C CA . GLU A 1 83 ? 19.458 -10.055 7.561 1.00 97.44 83 GLU A CA 1
ATOM 648 C C . GLU A 1 83 ? 20.627 -9.456 6.776 1.00 97.44 83 GLU A C 1
ATOM 650 O O . GLU A 1 83 ? 21.537 -8.872 7.365 1.00 97.44 83 GLU A O 1
ATOM 655 N N . ASP A 1 84 ? 20.573 -9.540 5.446 1.00 97.25 84 ASP A N 1
ATOM 656 C CA . ASP A 1 84 ? 21.637 -9.084 4.560 1.00 97.25 84 ASP A CA 1
ATOM 657 C C . ASP A 1 84 ? 21.124 -8.429 3.264 1.00 97.25 84 ASP A C 1
ATOM 659 O O . ASP A 1 84 ? 19.939 -8.471 2.908 1.00 97.25 84 ASP A O 1
ATOM 663 N N . ARG A 1 85 ? 22.067 -7.807 2.544 1.00 97.62 85 ARG A N 1
ATOM 664 C CA . ARG A 1 85 ? 21.840 -7.121 1.263 1.00 97.62 85 ARG A CA 1
ATOM 665 C C . ARG A 1 85 ? 21.277 -8.045 0.184 1.00 97.62 85 ARG A C 1
ATOM 667 O O . ARG A 1 85 ? 20.427 -7.611 -0.586 1.00 97.62 85 ARG A O 1
ATOM 674 N N . SER A 1 86 ? 21.720 -9.301 0.126 1.00 97.81 86 SER A N 1
ATOM 675 C CA . SER A 1 86 ? 21.289 -10.255 -0.899 1.00 97.81 86 SER A CA 1
ATOM 676 C C . SER A 1 86 ? 19.816 -10.618 -0.730 1.00 97.81 86 SER A C 1
ATOM 678 O O . SER A 1 86 ? 19.076 -10.627 -1.712 1.00 97.81 86 SER A O 1
ATOM 680 N N . GLN A 1 87 ? 19.368 -10.848 0.505 1.00 97.94 87 GLN A N 1
ATOM 681 C CA . GLN A 1 87 ? 17.960 -11.110 0.812 1.00 97.94 87 GLN A CA 1
ATOM 682 C C . GLN A 1 87 ? 17.068 -9.902 0.467 1.00 97.94 87 GLN A C 1
ATOM 684 O O . GLN A 1 87 ? 16.033 -10.049 -0.188 1.00 97.94 87 GLN A O 1
ATOM 689 N N . ALA A 1 88 ? 17.487 -8.686 0.846 1.00 97.56 88 ALA A N 1
ATOM 690 C CA . ALA A 1 88 ? 16.769 -7.460 0.489 1.00 97.56 88 ALA A CA 1
ATOM 691 C C . ALA A 1 88 ? 16.696 -7.262 -1.037 1.00 97.56 88 ALA A C 1
ATOM 693 O O . ALA A 1 88 ? 15.640 -6.908 -1.571 1.00 97.56 88 ALA A O 1
ATOM 694 N N . ARG A 1 89 ? 17.797 -7.537 -1.746 1.00 97.56 89 ARG A N 1
ATOM 695 C CA . ARG A 1 89 ? 17.873 -7.494 -3.210 1.00 97.56 89 ARG A CA 1
ATOM 696 C C . ARG A 1 89 ? 16.900 -8.469 -3.859 1.00 97.56 89 ARG A C 1
ATOM 698 O O . ARG A 1 89 ? 16.167 -8.073 -4.759 1.00 97.56 89 ARG A O 1
ATOM 705 N N . GLU A 1 90 ? 16.877 -9.720 -3.412 1.00 97.06 90 GLU A N 1
ATOM 706 C CA . GLU A 1 90 ? 15.996 -10.757 -3.955 1.00 97.06 90 GLU A CA 1
ATOM 707 C C . GLU A 1 90 ? 14.517 -10.378 -3.805 1.00 97.06 90 GLU A C 1
ATOM 709 O O . GLU A 1 90 ? 13.742 -10.497 -4.761 1.00 97.06 90 GLU A O 1
ATOM 714 N N . ALA A 1 91 ? 14.131 -9.839 -2.645 1.00 96.31 91 ALA A N 1
ATOM 715 C CA . ALA A 1 91 ? 12.769 -9.374 -2.400 1.00 96.31 91 ALA A CA 1
ATOM 716 C C . ALA A 1 91 ? 12.363 -8.226 -3.344 1.00 96.31 91 ALA A C 1
ATOM 718 O O . ALA A 1 91 ? 11.265 -8.245 -3.908 1.00 96.31 91 ALA A O 1
ATOM 719 N N . VAL A 1 92 ? 13.254 -7.248 -3.556 1.00 97.50 92 VAL A N 1
ATOM 720 C CA . VAL A 1 92 ? 13.021 -6.136 -4.493 1.00 97.50 92 VAL A CA 1
ATOM 721 C C . VAL A 1 92 ? 12.967 -6.629 -5.940 1.00 97.50 92 VAL A C 1
ATOM 723 O O . VAL A 1 92 ? 12.036 -6.282 -6.667 1.00 97.50 92 VAL A O 1
ATOM 726 N N . ALA A 1 93 ? 13.921 -7.464 -6.354 1.00 96.69 93 ALA A N 1
ATOM 727 C CA . ALA A 1 93 ? 14.004 -7.996 -7.712 1.00 96.69 93 ALA A CA 1
ATOM 728 C C . ALA A 1 93 ? 12.772 -8.837 -8.072 1.00 96.69 93 ALA A C 1
ATOM 730 O O . ALA A 1 93 ? 12.227 -8.690 -9.164 1.00 96.69 93 ALA A O 1
ATOM 731 N N . THR A 1 94 ? 12.282 -9.656 -7.138 1.00 93.94 94 THR A N 1
ATOM 732 C CA . THR A 1 94 ? 11.073 -10.471 -7.330 1.00 93.94 94 THR A CA 1
ATOM 733 C C . THR A 1 94 ? 9.843 -9.599 -7.580 1.00 93.94 94 THR A C 1
ATOM 735 O O . THR A 1 94 ? 9.100 -9.841 -8.529 1.00 93.94 94 THR A O 1
ATOM 738 N N . ALA A 1 95 ? 9.642 -8.551 -6.774 1.00 92.31 95 ALA A N 1
ATOM 739 C CA . ALA A 1 95 ? 8.533 -7.616 -6.974 1.00 92.31 95 ALA A CA 1
ATOM 740 C C . ALA A 1 95 ? 8.684 -6.802 -8.276 1.00 92.31 95 ALA A C 1
ATOM 742 O O . ALA A 1 95 ? 7.697 -6.525 -8.958 1.00 92.31 95 ALA A O 1
ATOM 743 N N . MET A 1 96 ? 9.915 -6.447 -8.658 1.00 96.06 96 MET A N 1
ATOM 744 C CA . MET A 1 96 ? 10.190 -5.723 -9.902 1.00 96.06 96 MET A CA 1
ATOM 745 C C . MET A 1 96 ? 9.966 -6.590 -11.149 1.00 96.06 96 MET A C 1
ATOM 747 O O . MET A 1 96 ? 9.523 -6.077 -12.175 1.00 96.06 96 MET A O 1
ATOM 751 N N . ALA A 1 97 ? 10.247 -7.895 -11.079 1.00 96.06 97 ALA A N 1
ATOM 752 C CA . ALA A 1 97 ? 10.133 -8.811 -12.212 1.00 96.06 97 ALA A CA 1
ATOM 753 C C . ALA A 1 97 ? 8.700 -8.893 -12.761 1.00 96.06 97 ALA A C 1
ATOM 755 O O . ALA A 1 97 ? 8.510 -8.871 -13.977 1.00 96.06 97 ALA A O 1
ATOM 756 N N . GLU A 1 98 ? 7.691 -8.918 -11.884 1.00 94.38 98 GLU A N 1
ATOM 757 C CA . GLU A 1 98 ? 6.283 -8.891 -12.294 1.00 94.38 98 GLU A CA 1
ATOM 758 C C . GLU A 1 98 ? 5.931 -7.574 -13.001 1.00 94.38 98 GLU A C 1
ATOM 760 O O . GLU A 1 98 ? 5.353 -7.588 -14.090 1.00 94.38 98 GLU A O 1
ATOM 765 N N . ASN A 1 99 ? 6.352 -6.435 -12.438 1.00 95.25 99 ASN A N 1
ATOM 766 C CA . ASN A 1 99 ? 6.152 -5.127 -13.065 1.00 95.25 99 ASN A CA 1
ATOM 767 C C . ASN A 1 99 ? 6.809 -5.060 -14.443 1.00 95.25 99 ASN A C 1
ATOM 769 O O . ASN A 1 99 ? 6.195 -4.584 -15.396 1.00 95.25 99 ASN A O 1
ATOM 773 N N . ASN A 1 100 ? 8.041 -5.557 -14.556 1.00 93.75 100 ASN A N 1
ATOM 774 C CA . ASN A 1 100 ? 8.793 -5.578 -15.803 1.00 93.75 100 ASN A CA 1
ATOM 775 C C . ASN A 1 100 ? 8.108 -6.453 -16.864 1.00 93.75 100 ASN A C 1
ATOM 777 O O . ASN A 1 100 ? 7.991 -6.028 -18.011 1.00 93.75 100 ASN A O 1
ATOM 781 N N . ALA A 1 101 ? 7.611 -7.635 -16.487 1.00 92.94 101 ALA A N 1
ATOM 782 C CA . ALA A 1 101 ? 6.886 -8.523 -17.392 1.00 92.94 101 ALA A CA 1
ATOM 783 C C . ALA A 1 101 ? 5.592 -7.879 -17.911 1.00 92.94 101 ALA A C 1
ATOM 785 O O . ALA A 1 101 ? 5.358 -7.858 -19.117 1.00 92.94 101 ALA A O 1
ATOM 786 N N . ILE A 1 102 ? 4.785 -7.288 -17.022 1.00 90.88 102 ILE A N 1
ATOM 787 C CA . ILE A 1 102 ? 3.554 -6.582 -17.409 1.00 90.88 102 ILE A CA 1
ATOM 788 C C . ILE A 1 102 ? 3.875 -5.378 -18.292 1.00 90.88 102 ILE A C 1
ATOM 790 O O . ILE A 1 102 ? 3.184 -5.139 -19.278 1.00 90.88 102 ILE A O 1
ATOM 794 N N . TRP A 1 103 ? 4.911 -4.613 -17.951 1.00 89.94 103 TRP A N 1
ATOM 795 C CA . TRP A 1 103 ? 5.328 -3.473 -18.754 1.00 89.94 103 TRP A CA 1
ATOM 796 C C . TRP A 1 103 ? 5.755 -3.908 -20.159 1.00 89.94 103 TRP A C 1
ATOM 798 O O . TRP A 1 103 ? 5.296 -3.325 -21.130 1.00 89.94 103 TRP A O 1
ATOM 808 N N . LYS A 1 104 ? 6.562 -4.964 -20.295 1.00 87.94 104 LYS A N 1
ATOM 809 C CA . LYS A 1 104 ? 6.988 -5.467 -21.612 1.00 87.94 104 LYS A CA 1
ATOM 810 C C . LYS A 1 104 ? 5.821 -5.948 -22.471 1.00 87.94 104 LYS A C 1
ATOM 812 O O . LYS A 1 104 ? 5.850 -5.748 -23.677 1.00 87.94 104 LYS A O 1
ATOM 817 N N . GLU A 1 105 ? 4.827 -6.575 -21.851 1.00 85.69 105 GLU A N 1
ATOM 818 C CA . GLU A 1 105 ? 3.682 -7.155 -22.555 1.00 85.69 105 GLU A CA 1
ATOM 819 C C . GLU A 1 105 ? 2.617 -6.110 -22.923 1.00 85.69 105 GLU A C 1
ATOM 821 O O . GLU A 1 105 ? 2.028 -6.169 -23.998 1.00 85.69 105 GLU A O 1
ATOM 826 N N . TYR A 1 106 ? 2.344 -5.156 -22.024 1.00 83.38 106 TYR A N 1
ATOM 827 C CA . TYR A 1 106 ? 1.162 -4.291 -22.115 1.00 83.38 106 TYR A CA 1
ATOM 828 C C . TYR A 1 106 ? 1.464 -2.794 -22.141 1.00 83.38 106 TYR A C 1
ATOM 830 O O . TYR A 1 106 ? 0.539 -2.008 -22.366 1.00 83.38 106 TYR A O 1
ATOM 838 N N . ALA A 1 107 ? 2.697 -2.356 -21.857 1.00 80.75 107 ALA A N 1
ATOM 839 C CA . ALA A 1 107 ? 2.974 -0.927 -21.878 1.00 80.75 107 ALA A CA 1
ATOM 840 C C . ALA A 1 107 ? 2.824 -0.386 -23.312 1.00 80.75 107 ALA A C 1
ATOM 842 O O . ALA A 1 107 ? 3.164 -1.080 -24.269 1.00 80.75 107 ALA A O 1
ATOM 843 N N . PRO A 1 108 ? 2.371 0.866 -23.494 1.00 73.81 108 PRO A N 1
ATOM 844 C CA . PRO A 1 108 ? 2.163 1.459 -24.824 1.00 73.81 108 PRO A CA 1
ATOM 845 C C . PRO A 1 108 ? 3.454 1.774 -25.623 1.00 73.81 108 PRO A C 1
ATOM 847 O O . PRO A 1 108 ? 3.540 2.819 -26.263 1.00 73.81 108 PRO A O 1
ATOM 850 N N . VAL A 1 109 ? 4.504 0.953 -25.534 1.00 61.75 109 VAL A N 1
ATOM 851 C CA . VAL A 1 109 ? 5.902 1.368 -25.758 1.00 61.75 109 VAL A CA 1
ATOM 852 C C . VAL A 1 109 ? 6.519 1.075 -27.127 1.00 61.75 109 VAL A C 1
ATOM 854 O O . VAL A 1 109 ? 7.663 1.472 -27.332 1.00 61.75 109 VAL A O 1
ATOM 857 N N . ASP A 1 110 ? 5.762 0.616 -28.126 1.00 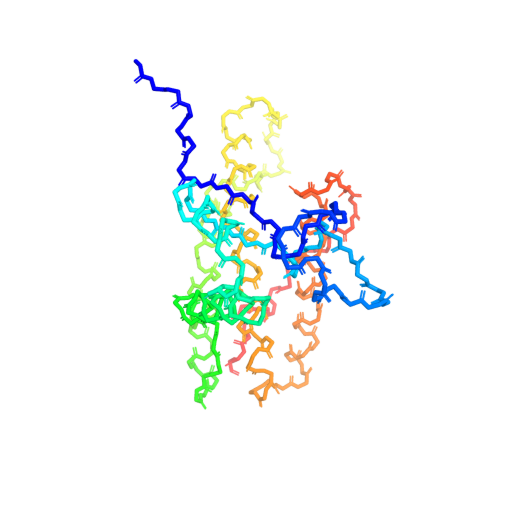50.38 110 ASP A N 1
ATOM 858 C CA . ASP A 1 110 ? 6.166 0.774 -29.541 1.00 50.38 110 ASP A CA 1
ATOM 859 C C . ASP A 1 110 ? 5.756 2.159 -30.089 1.00 50.38 110 ASP A C 1
ATOM 861 O O . ASP A 1 110 ? 5.002 2.321 -31.054 1.00 50.38 110 ASP A O 1
ATOM 865 N N . GLY A 1 111 ? 6.281 3.196 -29.430 1.00 47.84 111 GLY A N 1
ATOM 866 C CA . GLY A 1 111 ? 6.009 4.623 -29.634 1.00 47.84 111 GLY A CA 1
ATOM 867 C C . GLY A 1 111 ? 6.503 5.245 -30.950 1.00 47.84 111 GLY A C 1
ATOM 868 O O . GLY A 1 111 ? 6.970 6.381 -30.944 1.00 47.84 111 GLY A O 1
ATOM 869 N N . SER A 1 112 ? 6.382 4.553 -32.081 1.00 38.19 112 SER A N 1
ATOM 870 C CA . SER A 1 112 ? 6.474 5.170 -33.417 1.00 38.19 112 SER A CA 1
ATOM 871 C C . SER A 1 112 ? 5.428 4.668 -34.419 1.00 38.19 112 SER A C 1
ATOM 873 O O . SER A 1 112 ? 5.332 5.229 -35.508 1.00 38.19 112 SER A O 1
ATOM 875 N N . SER A 1 113 ? 4.607 3.670 -34.059 1.00 41.16 113 SER A N 1
ATOM 876 C CA . SER A 1 113 ? 3.515 3.182 -34.923 1.00 41.16 113 SER A CA 1
ATOM 877 C C . SER A 1 113 ? 2.217 2.815 -34.193 1.00 41.16 113 SER A C 1
ATOM 879 O O . SER A 1 113 ? 1.271 2.359 -34.831 1.00 41.16 113 SER A O 1
ATOM 881 N N . PHE A 1 114 ? 2.133 3.025 -32.876 1.00 48.28 114 PHE A N 1
ATOM 882 C CA . PHE A 1 114 ? 0.903 2.754 -32.139 1.00 48.28 114 PHE A CA 1
ATOM 883 C C . PHE A 1 114 ? -0.101 3.903 -32.307 1.00 48.28 114 PHE A C 1
ATOM 885 O O . PHE A 1 114 ? 0.071 4.977 -31.725 1.00 48.28 114 PHE A O 1
ATOM 892 N N . ASP A 1 115 ? -1.171 3.663 -33.066 1.00 49.59 115 ASP A N 1
ATOM 893 C CA . ASP A 1 115 ? -2.389 4.469 -32.980 1.00 49.59 115 ASP A CA 1
ATOM 894 C C . ASP A 1 115 ? -2.986 4.264 -31.583 1.00 49.59 115 ASP A C 1
ATOM 896 O O . ASP A 1 115 ? -3.669 3.277 -31.300 1.00 49.59 115 ASP A O 1
ATOM 900 N N . TYR A 1 116 ? -2.671 5.187 -30.671 1.00 57.12 116 TYR A N 1
ATOM 901 C CA . TYR A 1 116 ? -3.215 5.198 -29.321 1.00 57.12 116 TYR A CA 1
ATOM 902 C C . TYR A 1 116 ? -4.734 5.372 -29.388 1.00 57.12 116 TYR A C 1
ATOM 904 O O . TYR A 1 116 ? -5.247 6.486 -29.479 1.00 57.12 116 TYR A O 1
ATOM 912 N N . ASN A 1 117 ? -5.455 4.254 -29.336 1.00 63.16 117 ASN A N 1
ATOM 913 C CA . ASN A 1 117 ? -6.890 4.243 -29.130 1.00 63.16 117 ASN A CA 1
ATOM 914 C C . ASN A 1 117 ? -7.171 4.055 -27.626 1.00 63.16 117 ASN A C 1
ATOM 916 O O . ASN A 1 117 ? -7.065 2.924 -27.131 1.00 63.16 117 ASN A O 1
ATOM 920 N N . PRO A 1 118 ? -7.535 5.123 -26.890 1.00 61.97 118 PRO A N 1
ATOM 921 C CA . PRO A 1 118 ? -7.839 5.040 -25.460 1.00 61.97 118 PRO A CA 1
ATOM 922 C C . PRO A 1 118 ? -9.036 4.129 -25.153 1.00 61.97 118 PRO A C 1
ATOM 924 O O . PRO A 1 118 ? -9.163 3.651 -24.030 1.00 61.97 118 PRO A O 1
ATOM 927 N N . GLU A 1 119 ? -9.891 3.845 -26.138 1.00 66.94 119 GLU A N 1
ATOM 928 C CA . GLU A 1 119 ? -11.037 2.943 -25.987 1.00 66.94 119 GLU A CA 1
ATOM 929 C C . GLU A 1 119 ? -10.691 1.473 -26.261 1.00 66.94 119 GLU A C 1
ATOM 931 O O . GLU A 1 119 ? -11.534 0.594 -26.058 1.00 66.94 119 GLU A O 1
ATOM 936 N N . SER A 1 120 ? -9.462 1.183 -26.705 1.00 74.81 120 SER A N 1
ATOM 937 C CA . SER A 1 120 ? -9.029 -0.187 -26.977 1.00 74.81 120 SER A CA 1
ATOM 938 C C . SER A 1 120 ? -8.972 -1.033 -25.704 1.00 74.81 120 SER A C 1
ATOM 940 O O . SER A 1 120 ? -8.608 -0.569 -24.622 1.00 74.81 120 SER A O 1
ATOM 942 N N . GLU A 1 121 ? -9.261 -2.326 -25.844 1.00 76.44 121 GLU A N 1
ATOM 943 C CA . GLU A 1 121 ? -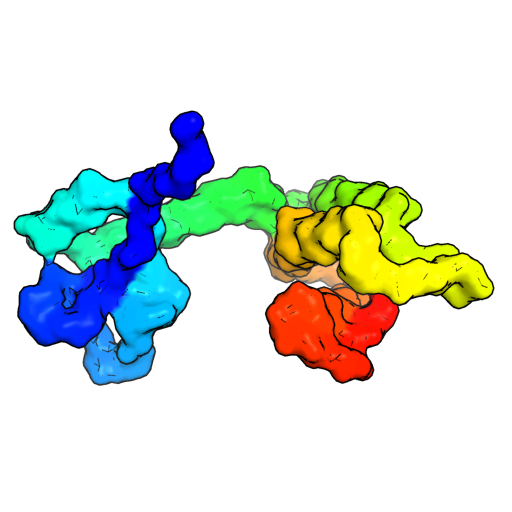9.141 -3.287 -24.740 1.00 76.44 121 GLU A CA 1
ATOM 944 C C . GLU A 1 121 ? -7.704 -3.383 -24.203 1.00 76.44 121 GLU A C 1
ATOM 946 O O . GLU A 1 121 ? -7.503 -3.610 -23.010 1.00 76.44 121 GLU A O 1
ATO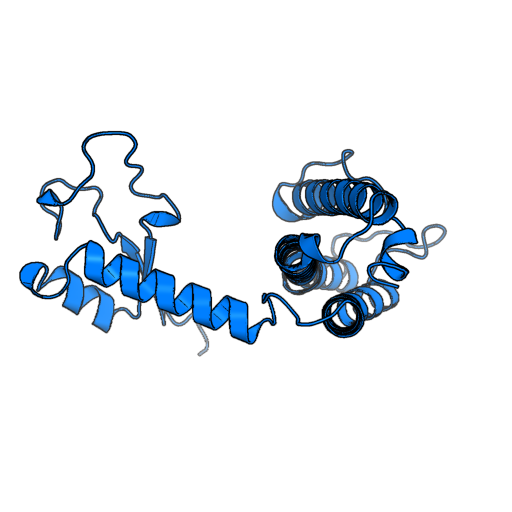M 951 N N . ALA A 1 122 ? -6.699 -3.127 -25.047 1.00 75.62 122 ALA A N 1
ATOM 952 C CA . ALA A 1 122 ? -5.302 -3.043 -24.633 1.00 75.62 122 ALA A CA 1
ATOM 953 C C . ALA A 1 122 ? -5.047 -1.839 -23.709 1.00 75.62 122 ALA A C 1
ATOM 955 O O . ALA A 1 122 ? -4.422 -2.000 -22.662 1.00 75.62 122 ALA A O 1
ATOM 956 N N . ALA A 1 123 ? -5.586 -0.657 -24.035 1.00 77.31 123 ALA A N 1
ATOM 957 C CA . ALA A 1 123 ? -5.460 0.536 -23.196 1.00 77.31 123 ALA A CA 1
ATOM 958 C C . ALA A 1 123 ? -6.158 0.361 -21.836 1.00 77.31 123 ALA A C 1
ATOM 960 O O . ALA A 1 123 ? -5.572 0.677 -20.799 1.00 77.31 123 ALA A O 1
ATOM 961 N N . LYS A 1 124 ? -7.362 -0.229 -21.821 1.00 83.88 124 LYS A N 1
ATOM 962 C CA . LYS A 1 124 ? -8.075 -0.573 -20.577 1.00 83.88 124 LYS A CA 1
ATOM 963 C C . LYS A 1 124 ? -7.314 -1.607 -19.751 1.00 83.88 124 LYS A C 1
ATOM 965 O O . LYS A 1 124 ? -7.204 -1.476 -18.534 1.00 83.88 124 LYS A O 1
ATOM 970 N N . THR A 1 125 ? -6.762 -2.632 -20.401 1.00 87.25 125 THR A N 1
ATOM 971 C CA . THR A 1 125 ? -5.942 -3.650 -19.732 1.00 87.25 125 THR A CA 1
ATOM 972 C C . THR A 1 125 ? -4.704 -3.019 -19.109 1.00 87.25 125 THR A C 1
ATOM 974 O O . THR A 1 125 ? -4.421 -3.273 -17.940 1.00 87.25 125 THR A O 1
ATOM 977 N N . TRP A 1 126 ? -4.008 -2.150 -19.841 1.00 88.94 126 TRP A N 1
ATOM 978 C CA . TRP A 1 126 ? -2.868 -1.401 -19.326 1.00 88.94 126 TRP A CA 1
ATOM 979 C C . TRP A 1 126 ? -3.240 -0.550 -18.111 1.00 88.94 126 TRP A C 1
ATOM 981 O O . TRP A 1 126 ? -2.562 -0.629 -17.089 1.00 88.94 126 TRP A O 1
ATOM 991 N N . GLU A 1 127 ? -4.333 0.215 -18.175 1.00 89.19 127 GLU A N 1
ATOM 992 C CA . GLU A 1 127 ? -4.783 1.030 -17.044 1.00 89.19 127 GLU A CA 1
ATOM 993 C C . GLU A 1 127 ? -5.104 0.170 -15.811 1.00 89.19 127 GLU A C 1
ATOM 995 O O . GLU A 1 127 ? -4.642 0.466 -14.705 1.00 89.19 127 GLU A O 1
ATOM 1000 N N . ASN A 1 128 ? -5.821 -0.939 -16.006 1.00 91.56 128 ASN A N 1
ATOM 1001 C CA . ASN A 1 128 ? -6.157 -1.874 -14.936 1.00 91.56 128 ASN A CA 1
ATOM 1002 C C . ASN A 1 128 ? -4.908 -2.517 -14.319 1.00 91.56 128 ASN A C 1
ATOM 1004 O O . ASN A 1 128 ? -4.804 -2.614 -13.097 1.00 91.56 128 ASN A O 1
ATOM 1008 N N . ARG A 1 129 ? -3.931 -2.933 -15.135 1.00 93.94 129 ARG A N 1
ATOM 1009 C CA . ARG A 1 129 ? -2.663 -3.504 -14.651 1.00 93.94 129 ARG A CA 1
ATOM 1010 C C . ARG A 1 129 ? -1.785 -2.462 -13.969 1.00 93.94 129 ARG A C 1
ATOM 1012 O O . ARG A 1 129 ? -1.146 -2.776 -12.966 1.00 93.94 129 ARG A O 1
ATOM 1019 N N . MET A 1 130 ? -1.794 -1.227 -14.462 1.00 93.75 130 MET A N 1
ATOM 1020 C CA . MET A 1 130 ? -1.074 -0.116 -13.855 1.00 93.75 130 MET A CA 1
ATOM 1021 C C . MET A 1 130 ? -1.576 0.154 -12.434 1.00 93.75 130 MET A C 1
ATOM 1023 O O . MET A 1 130 ? -0.787 0.161 -11.490 1.00 93.75 130 MET A O 1
ATOM 1027 N N . ARG A 1 131 ? -2.896 0.313 -12.269 1.00 94.19 131 ARG A N 1
ATOM 1028 C CA . ARG A 1 131 ? -3.526 0.594 -10.968 1.00 94.19 131 ARG A CA 1
ATOM 1029 C C . ARG A 1 131 ? -3.549 -0.624 -10.041 1.00 94.19 131 ARG A C 1
ATOM 1031 O O . ARG A 1 131 ? -3.383 -0.468 -8.837 1.00 94.19 131 ARG A O 1
ATOM 1038 N N . GLY A 1 132 ? -3.770 -1.817 -10.589 1.00 94.50 132 GLY A N 1
ATOM 1039 C CA . GLY A 1 132 ? -3.998 -3.038 -9.814 1.00 94.50 132 GLY A CA 1
ATOM 1040 C C . GLY A 1 132 ? -2.751 -3.860 -9.495 1.00 94.50 132 GLY A C 1
ATOM 1041 O O . GLY A 1 132 ? -2.807 -4.678 -8.583 1.00 94.50 132 GLY A O 1
ATOM 1042 N N . VAL A 1 133 ? -1.642 -3.672 -10.223 1.00 94.62 133 VAL A N 1
ATOM 1043 C CA . VAL A 1 133 ? -0.415 -4.470 -10.030 1.00 94.62 133 VAL A CA 1
ATOM 1044 C C . VAL A 1 133 ? 0.832 -3.595 -9.975 1.00 94.62 133 VAL A C 1
ATOM 1046 O O . VAL A 1 133 ? 1.516 -3.587 -8.955 1.00 94.62 133 VAL A O 1
ATOM 1049 N N . ILE A 1 134 ? 1.106 -2.810 -11.024 1.00 95.69 134 ILE A N 1
ATOM 1050 C CA . ILE A 1 134 ? 2.377 -2.077 -11.149 1.00 95.69 134 ILE A CA 1
ATOM 1051 C C . ILE A 1 134 ? 2.569 -1.083 -9.998 1.00 95.69 134 ILE A C 1
ATOM 1053 O O . ILE A 1 134 ? 3.583 -1.144 -9.300 1.00 95.69 134 ILE A O 1
ATOM 1057 N N . LEU A 1 135 ? 1.597 -0.195 -9.767 1.00 96.31 135 LEU A N 1
ATOM 1058 C CA . LEU A 1 135 ? 1.655 0.784 -8.678 1.00 96.31 135 LEU A CA 1
ATOM 1059 C C . LEU A 1 135 ? 1.699 0.126 -7.286 1.00 96.31 135 LEU A C 1
ATOM 1061 O O . LEU A 1 135 ? 2.602 0.465 -6.519 1.00 96.31 135 LEU A O 1
ATOM 1065 N N . PRO A 1 136 ? 0.820 -0.842 -6.948 1.00 96.31 136 PRO A N 1
ATOM 1066 C CA . PRO A 1 136 ? 0.935 -1.600 -5.701 1.00 96.31 136 PRO A CA 1
ATOM 1067 C C . PRO A 1 136 ? 2.321 -2.216 -5.474 1.00 96.31 136 PRO A C 1
ATOM 1069 O O . PRO A 1 136 ? 2.879 -2.086 -4.384 1.00 96.31 136 PRO A O 1
ATOM 1072 N N . ASN A 1 137 ? 2.920 -2.818 -6.503 1.00 97.25 137 ASN A N 1
ATOM 1073 C CA . ASN A 1 137 ? 4.271 -3.368 -6.414 1.00 97.25 137 ASN A CA 1
ATOM 1074 C C . ASN A 1 137 ? 5.336 -2.277 -6.237 1.00 97.25 137 ASN A C 1
ATOM 1076 O O . ASN A 1 137 ? 6.257 -2.473 -5.450 1.00 97.25 137 ASN A O 1
ATOM 1080 N N . HIS A 1 138 ? 5.207 -1.110 -6.878 1.00 97.75 138 HIS A N 1
ATOM 1081 C CA . HIS A 1 138 ? 6.103 0.026 -6.626 1.00 97.75 138 HIS A CA 1
ATOM 1082 C C . HIS A 1 138 ? 6.050 0.486 -5.163 1.00 97.75 138 HIS A C 1
ATOM 1084 O O . HIS A 1 138 ? 7.097 0.649 -4.536 1.00 97.75 138 HIS A O 1
ATOM 1090 N N . PHE A 1 139 ? 4.854 0.624 -4.581 1.00 97.44 139 PHE A N 1
ATOM 1091 C CA . PHE A 1 139 ? 4.712 0.965 -3.161 1.00 97.44 139 PHE A CA 1
ATOM 1092 C C . PHE A 1 139 ? 5.307 -0.110 -2.245 1.00 97.44 139 PHE A C 1
ATOM 1094 O O . PHE A 1 139 ? 5.988 0.213 -1.269 1.00 97.44 139 PHE A O 1
ATO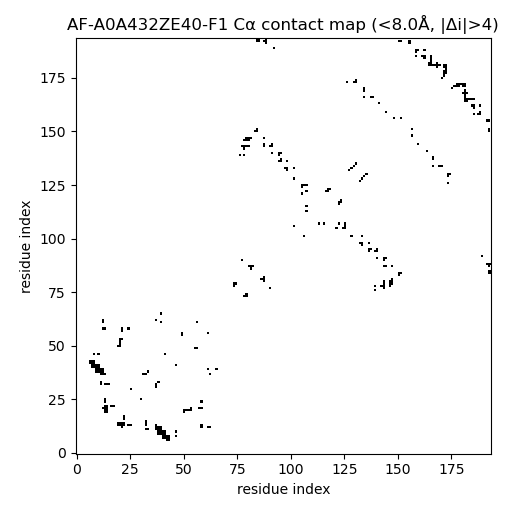M 1101 N N . ARG A 1 140 ? 5.107 -1.389 -2.583 1.00 97.69 140 ARG A N 1
ATOM 1102 C CA . ARG A 1 140 ? 5.717 -2.522 -1.878 1.00 97.69 140 ARG A CA 1
ATOM 1103 C C . ARG A 1 140 ? 7.246 -2.467 -1.939 1.00 97.69 140 ARG A C 1
ATOM 1105 O O . ARG A 1 140 ? 7.890 -2.607 -0.903 1.00 97.69 140 ARG A O 1
ATOM 1112 N N . ILE A 1 141 ? 7.827 -2.223 -3.114 1.00 98.31 141 ILE A N 1
ATOM 1113 C CA . ILE A 1 141 ? 9.279 -2.094 -3.312 1.00 98.31 141 ILE A CA 1
ATOM 1114 C C . ILE A 1 141 ? 9.831 -0.935 -2.481 1.00 98.31 141 ILE A C 1
ATOM 1116 O O . ILE A 1 141 ? 10.810 -1.115 -1.758 1.00 98.31 141 ILE A O 1
ATOM 1120 N N . GLU A 1 142 ? 9.188 0.235 -2.512 1.00 98.50 142 GLU A N 1
ATOM 1121 C CA . GLU A 1 142 ? 9.598 1.354 -1.664 1.00 98.50 142 GLU A CA 1
ATOM 1122 C C . GLU A 1 142 ? 9.570 1.000 -0.177 1.00 98.50 142 GLU A C 1
ATOM 1124 O O . GLU A 1 142 ? 10.482 1.376 0.559 1.00 98.50 142 GLU A O 1
ATOM 1129 N N . ALA A 1 143 ? 8.525 0.306 0.279 1.00 98.06 143 ALA A N 1
ATOM 1130 C CA . ALA A 1 143 ? 8.386 -0.090 1.674 1.00 98.06 143 ALA A CA 1
ATOM 1131 C C . ALA A 1 143 ? 9.481 -1.083 2.093 1.00 98.06 143 ALA A C 1
ATOM 1133 O O . ALA A 1 143 ? 10.057 -0.933 3.174 1.00 98.06 143 ALA A O 1
ATOM 1134 N N . ILE A 1 144 ? 9.814 -2.045 1.224 1.00 98.38 144 ILE A N 1
ATOM 1135 C CA . ILE A 1 144 ? 10.936 -2.970 1.421 1.00 98.38 144 ILE A CA 1
ATOM 1136 C C . ILE A 1 144 ? 12.248 -2.186 1.533 1.00 98.38 144 ILE A C 1
ATOM 1138 O O . ILE A 1 144 ? 12.960 -2.343 2.523 1.00 98.38 144 ILE A O 1
ATOM 1142 N N . ILE A 1 145 ? 12.557 -1.299 0.583 1.00 98.38 145 ILE A N 1
ATOM 1143 C CA . ILE A 1 145 ? 13.817 -0.537 0.595 1.00 98.38 145 ILE A CA 1
ATOM 1144 C C . ILE A 1 145 ? 13.899 0.369 1.832 1.00 98.38 145 ILE A C 1
ATOM 1146 O O . ILE A 1 145 ? 14.914 0.362 2.524 1.00 98.38 145 ILE A O 1
ATOM 1150 N N . LYS A 1 146 ? 12.815 1.075 2.188 1.00 98.06 146 LYS A N 1
ATOM 1151 C CA . LYS A 1 146 ? 12.732 1.910 3.405 1.00 98.06 146 LYS A CA 1
ATOM 1152 C C . LYS A 1 146 ? 13.049 1.117 4.677 1.00 98.06 146 LYS A C 1
ATOM 1154 O O . LYS A 1 146 ? 13.763 1.617 5.541 1.00 98.06 146 LYS A O 1
ATOM 1159 N N . LYS A 1 147 ? 12.558 -0.123 4.796 1.00 97.50 147 LYS A N 1
ATOM 1160 C CA . LYS A 1 147 ? 12.836 -1.010 5.944 1.00 97.50 147 LYS A CA 1
ATOM 1161 C C . LYS A 1 147 ? 14.266 -1.558 5.983 1.00 97.50 147 LYS A C 1
ATOM 1163 O O . LYS A 1 147 ? 14.682 -2.050 7.031 1.00 97.50 147 LYS A O 1
ATOM 1168 N N . ASN A 1 148 ? 14.998 -1.463 4.874 1.00 98.12 148 ASN A N 1
ATOM 1169 C CA . ASN A 1 148 ? 16.338 -2.022 4.685 1.00 98.12 148 ASN A CA 1
ATOM 1170 C C . ASN A 1 148 ? 17.391 -0.948 4.367 1.00 98.12 148 ASN A C 1
ATOM 1172 O O . ASN A 1 148 ? 18.461 -1.260 3.854 1.00 98.12 148 ASN A O 1
ATOM 1176 N N . GLN A 1 149 ? 17.130 0.321 4.702 1.00 96.75 149 GLN A N 1
ATOM 1177 C CA . GLN A 1 149 ? 18.087 1.415 4.487 1.00 96.75 149 GLN A CA 1
ATOM 1178 C C . GLN A 1 149 ? 19.408 1.226 5.235 1.00 96.75 149 GLN A C 1
ATOM 1180 O O . GLN A 1 149 ? 20.431 1.729 4.781 1.00 96.75 149 GLN A O 1
ATOM 1185 N N . CYS A 1 150 ? 19.403 0.477 6.344 1.00 96.44 150 CYS A N 1
ATOM 1186 C CA . CYS A 1 150 ? 20.617 0.101 7.073 1.00 96.44 150 CYS A CA 1
ATOM 1187 C C . CYS A 1 150 ? 21.633 -0.641 6.198 1.00 96.44 150 CYS A C 1
ATOM 1189 O O . CYS A 1 150 ? 22.828 -0.584 6.470 1.00 96.44 150 CYS A O 1
ATOM 1191 N N . HIS A 1 151 ? 21.156 -1.307 5.148 1.00 96.81 151 HIS A N 1
ATOM 1192 C CA . HIS A 1 151 ? 21.990 -2.040 4.220 1.00 96.81 151 HIS A CA 1
ATOM 1193 C C . HIS A 1 151 ? 22.518 -1.167 3.085 1.00 96.81 151 HIS A C 1
ATOM 1195 O O . HIS A 1 151 ? 23.453 -1.605 2.436 1.00 96.81 151 HIS A O 1
ATOM 1201 N N . MET A 1 152 ? 21.970 0.027 2.826 1.00 96.81 152 MET A N 1
ATOM 1202 C CA . MET A 1 152 ? 22.280 0.847 1.642 1.00 96.81 152 MET A CA 1
ATOM 1203 C C . MET A 1 152 ? 23.593 1.637 1.752 1.00 96.81 152 MET A C 1
ATOM 1205 O O . MET A 1 152 ? 23.940 2.155 2.812 1.00 96.81 152 MET A O 1
ATOM 1209 N N . ASN A 1 153 ? 24.271 1.832 0.619 1.00 96.19 153 ASN A N 1
ATOM 1210 C CA . ASN A 1 153 ? 25.359 2.803 0.476 1.00 96.19 153 ASN A CA 1
ATOM 1211 C C . ASN A 1 153 ? 24.854 4.171 -0.036 1.00 96.19 153 ASN A C 1
ATOM 1213 O O . ASN A 1 153 ? 23.700 4.318 -0.434 1.00 96.19 153 ASN A O 1
ATOM 1217 N N . GLY A 1 154 ? 25.721 5.190 -0.035 1.00 95.00 154 GLY A N 1
ATOM 1218 C CA . GLY A 1 154 ? 25.337 6.561 -0.404 1.00 95.00 154 GLY A CA 1
ATOM 1219 C C . GLY A 1 154 ? 24.835 6.719 -1.847 1.00 95.00 154 GLY A C 1
ATOM 1220 O O . GLY A 1 154 ? 23.869 7.439 -2.079 1.00 95.00 154 GLY A O 1
ATOM 1221 N N . ASN A 1 155 ? 25.425 6.001 -2.808 1.00 96.56 155 ASN A N 1
ATOM 1222 C CA . ASN A 1 155 ? 24.961 6.021 -4.200 1.00 96.56 155 ASN A CA 1
ATOM 1223 C C . ASN A 1 155 ? 23.563 5.393 -4.325 1.00 96.56 155 ASN A C 1
ATOM 1225 O O . ASN A 1 155 ? 22.690 5.913 -5.013 1.00 96.56 155 ASN A O 1
ATOM 1229 N N . GLU A 1 156 ? 23.316 4.300 -3.606 1.00 97.88 156 GLU A N 1
ATOM 1230 C CA . GLU A 1 156 ? 22.001 3.655 -3.573 1.00 97.88 156 GLU A CA 1
ATOM 1231 C C . GLU A 1 156 ? 20.931 4.544 -2.938 1.00 97.88 156 GLU A C 1
ATOM 1233 O O . GLU A 1 156 ? 19.782 4.510 -3.374 1.00 97.88 156 GLU A O 1
ATOM 1238 N N . GLN A 1 157 ? 21.282 5.355 -1.935 1.00 97.69 157 GLN A N 1
ATOM 1239 C CA . GLN A 1 157 ? 20.350 6.317 -1.335 1.00 97.69 157 GLN A CA 1
ATOM 1240 C C . GLN A 1 157 ? 19.882 7.354 -2.362 1.00 97.69 157 GLN A C 1
ATOM 1242 O O . GLN A 1 157 ? 18.690 7.660 -2.422 1.00 97.69 157 GLN A O 1
ATOM 1247 N N . GLU A 1 158 ? 20.787 7.845 -3.211 1.00 97.44 158 GLU A N 1
ATOM 1248 C CA . GLU A 1 158 ? 20.443 8.764 -4.299 1.00 97.44 158 GLU A CA 1
ATOM 1249 C C . GLU A 1 158 ? 19.571 8.086 -5.368 1.00 97.44 158 GLU A C 1
ATOM 1251 O O . GLU A 1 158 ? 18.543 8.631 -5.781 1.00 97.44 158 GLU A O 1
ATOM 1256 N N . VAL A 1 159 ? 19.935 6.867 -5.779 1.00 98.06 159 VAL A N 1
ATOM 1257 C CA . VAL A 1 159 ? 19.144 6.062 -6.723 1.00 98.06 159 VAL A CA 1
ATOM 1258 C C . VAL A 1 159 ? 17.730 5.833 -6.186 1.00 98.06 159 VAL A C 1
ATOM 1260 O O . VAL A 1 159 ? 16.754 6.029 -6.915 1.00 98.06 159 VAL A O 1
ATOM 1263 N N . PHE A 1 160 ? 17.602 5.495 -4.901 1.00 98.25 160 PHE A N 1
ATOM 1264 C CA . PHE A 1 160 ? 16.307 5.303 -4.266 1.00 98.25 160 PHE A CA 1
ATOM 1265 C C . PHE A 1 160 ? 15.496 6.599 -4.203 1.00 98.25 160 PHE A C 1
ATOM 1267 O O . PHE A 1 160 ? 14.316 6.580 -4.536 1.00 98.25 160 PHE A O 1
ATOM 1274 N N . ALA A 1 161 ? 16.106 7.739 -3.870 1.00 97.75 161 ALA A N 1
ATOM 1275 C CA . ALA A 1 161 ? 15.407 9.025 -3.862 1.00 97.75 161 ALA A CA 1
ATOM 1276 C C . ALA A 1 161 ? 14.823 9.376 -5.245 1.00 97.75 161 ALA A C 1
ATOM 1278 O O . ALA A 1 161 ? 13.670 9.805 -5.347 1.00 97.75 161 ALA A O 1
ATOM 1279 N N . ARG A 1 162 ? 15.577 9.122 -6.324 1.00 97.50 162 ARG A N 1
ATOM 1280 C CA . ARG A 1 162 ? 15.081 9.271 -7.704 1.00 97.50 162 ARG A CA 1
ATOM 1281 C C . ARG A 1 162 ? 13.964 8.281 -8.015 1.00 97.50 162 ARG A C 1
ATOM 1283 O O . ARG A 1 162 ? 12.984 8.640 -8.658 1.00 97.50 162 ARG A O 1
ATOM 1290 N N . TYR A 1 163 ? 14.075 7.044 -7.548 1.00 97.81 163 TYR A N 1
ATOM 1291 C CA . TYR A 1 163 ? 13.011 6.062 -7.719 1.00 97.81 163 TYR A CA 1
ATOM 1292 C C . TYR A 1 163 ? 11.716 6.480 -7.014 1.00 97.81 163 TYR A C 1
ATOM 1294 O O . TYR A 1 163 ? 10.646 6.358 -7.602 1.00 97.81 163 TYR A O 1
ATOM 1302 N N . GLN A 1 164 ? 11.796 7.056 -5.813 1.00 97.56 164 GLN A N 1
ATOM 1303 C CA . GLN A 1 164 ? 10.615 7.580 -5.125 1.00 97.56 164 GLN A CA 1
ATOM 1304 C C . GLN A 1 164 ? 9.935 8.692 -5.927 1.00 97.56 164 GLN A C 1
ATOM 1306 O O . GLN A 1 164 ? 8.712 8.735 -6.019 1.00 97.56 164 GLN A O 1
ATOM 1311 N N . GLU A 1 165 ? 10.715 9.574 -6.554 1.00 96.19 165 GLU A N 1
ATOM 1312 C CA . GLU A 1 165 ? 10.159 10.618 -7.416 1.00 96.19 165 GLU A CA 1
ATOM 1313 C C . GLU A 1 165 ? 9.502 10.047 -8.680 1.00 96.19 165 GLU A C 1
ATOM 1315 O O . GLU A 1 165 ? 8.416 10.474 -9.072 1.00 96.19 165 GLU A O 1
ATOM 1320 N N . HIS A 1 166 ? 10.097 9.007 -9.270 1.00 95.31 166 HIS A N 1
ATOM 1321 C CA . HIS A 1 166 ? 9.470 8.254 -10.354 1.00 95.31 166 HIS A CA 1
ATOM 1322 C C . HIS A 1 166 ? 8.104 7.680 -9.936 1.00 95.31 166 HIS A C 1
ATOM 1324 O O . HIS A 1 166 ? 7.115 7.872 -10.647 1.00 95.31 166 HIS A O 1
ATOM 1330 N N . VAL A 1 167 ? 8.023 7.019 -8.776 1.00 96.19 167 VAL A N 1
ATOM 1331 C CA . VAL A 1 167 ? 6.777 6.418 -8.269 1.00 96.19 167 VAL A CA 1
ATOM 1332 C C . VAL A 1 167 ? 5.729 7.485 -7.942 1.00 96.19 167 VAL A C 1
ATOM 1334 O O . VAL A 1 167 ? 4.553 7.288 -8.262 1.00 96.19 167 VAL A O 1
ATOM 1337 N N . ARG A 1 168 ? 6.124 8.635 -7.374 1.00 95.06 168 ARG A N 1
ATOM 1338 C CA . ARG A 1 168 ? 5.219 9.778 -7.144 1.00 95.06 168 ARG A CA 1
ATOM 1339 C C . ARG A 1 168 ? 4.604 10.273 -8.443 1.00 95.06 168 ARG A C 1
ATOM 1341 O O . ARG A 1 168 ? 3.382 10.346 -8.535 1.00 95.06 168 ARG A O 1
ATOM 1348 N N . GLY A 1 169 ? 5.422 10.546 -9.457 1.00 93.44 169 GLY A N 1
ATOM 1349 C CA . GLY A 1 169 ? 4.925 11.015 -10.747 1.00 93.44 169 GLY A CA 1
ATOM 1350 C C . GLY A 1 169 ? 4.068 9.971 -11.472 1.00 93.44 169 GLY A C 1
ATOM 1351 O O . GLY A 1 169 ? 3.045 10.312 -12.071 1.00 93.44 169 GLY A O 1
ATOM 1352 N N . LEU A 1 170 ? 4.428 8.685 -11.379 1.00 92.62 170 LEU A N 1
ATOM 1353 C CA . LEU A 1 170 ? 3.618 7.592 -11.922 1.00 92.62 170 LEU A CA 1
ATOM 1354 C C . LEU A 1 170 ? 2.244 7.525 -11.234 1.00 92.62 170 LEU A C 1
ATOM 1356 O O . LEU A 1 170 ? 1.221 7.400 -11.908 1.00 92.62 170 LEU A O 1
ATOM 1360 N N . SER A 1 171 ? 2.217 7.680 -9.909 1.00 93.44 171 SER A N 1
ATOM 1361 C CA . SER A 1 171 ? 0.990 7.726 -9.107 1.00 93.44 171 SER A CA 1
ATOM 1362 C C . SER A 1 171 ? 0.145 8.954 -9.443 1.00 93.44 171 SER A C 1
ATOM 1364 O O . SER A 1 171 ? -1.051 8.824 -9.679 1.00 93.44 171 SER A O 1
ATOM 1366 N N . ALA A 1 172 ? 0.748 10.141 -9.540 1.00 91.50 172 ALA A N 1
ATOM 1367 C CA . ALA A 1 172 ? 0.048 11.373 -9.899 1.00 91.50 172 ALA A CA 1
ATOM 1368 C C . ALA A 1 172 ? -0.643 11.251 -11.267 1.00 91.50 172 ALA A C 1
ATOM 1370 O O . ALA A 1 172 ? -1.822 11.585 -11.404 1.00 91.50 172 ALA A O 1
ATOM 1371 N N . ARG A 1 173 ? 0.044 10.662 -12.253 1.00 90.19 173 ARG A N 1
ATOM 1372 C CA . ARG A 1 173 ? -0.516 10.394 -13.583 1.00 90.19 173 ARG A CA 1
ATOM 1373 C C . ARG A 1 173 ? -1.664 9.398 -13.545 1.00 90.19 173 ARG A C 1
ATOM 1375 O O . ARG A 1 173 ? -2.725 9.659 -14.105 1.00 90.19 173 ARG A O 1
ATOM 1382 N N . HIS A 1 174 ? -1.438 8.240 -12.935 1.00 89.81 174 HIS A N 1
ATOM 1383 C CA . HIS A 1 174 ? -2.340 7.100 -13.065 1.00 89.81 174 HIS A CA 1
ATOM 1384 C C . HIS A 1 174 ? -3.371 6.988 -11.952 1.00 89.81 174 HIS A C 1
ATOM 1386 O O . HIS A 1 174 ? -4.253 6.157 -12.076 1.00 89.81 174 HIS A O 1
ATOM 1392 N N . ILE A 1 175 ? -3.296 7.788 -10.891 1.00 89.25 175 ILE A N 1
ATOM 1393 C CA . ILE A 1 175 ? -4.305 7.847 -9.827 1.00 89.25 175 ILE A CA 1
ATOM 1394 C C . ILE A 1 175 ? -5.032 9.189 -9.888 1.00 89.25 175 ILE A C 1
ATOM 1396 O O . ILE A 1 175 ? -6.258 9.198 -9.963 1.00 89.25 175 ILE A O 1
ATOM 1400 N N . CYS A 1 176 ? -4.285 10.297 -9.919 1.00 87.12 176 CYS A N 1
ATOM 1401 C CA . CYS A 1 176 ? -4.834 11.655 -9.828 1.00 87.12 176 CYS A CA 1
ATOM 1402 C C . CYS A 1 176 ? -5.120 12.313 -11.189 1.00 87.12 176 CYS A C 1
ATOM 1404 O O . CYS A 1 176 ? -5.693 13.397 -11.227 1.00 87.12 176 CYS A O 1
ATOM 1406 N N . GLY A 1 177 ? -4.709 11.696 -12.302 1.00 84.81 177 GLY A N 1
ATOM 1407 C CA . GLY A 1 177 ? -4.887 12.258 -13.645 1.00 84.81 177 GLY A CA 1
ATOM 1408 C C . GLY A 1 177 ? -3.995 13.468 -13.952 1.00 84.81 177 GLY A C 1
ATOM 1409 O O . GLY A 1 177 ? -4.263 14.191 -14.909 1.00 84.81 177 GLY A O 1
ATOM 1410 N N . VAL A 1 178 ? -2.938 13.706 -13.166 1.00 83.50 178 VAL A N 1
ATOM 1411 C CA . VAL A 1 178 ? -2.016 14.838 -13.352 1.00 83.50 178 VAL A CA 1
ATOM 1412 C C . VAL A 1 178 ? -0.915 14.455 -14.343 1.00 83.50 178 VAL A C 1
ATOM 1414 O O . VAL A 1 178 ? -0.152 13.515 -14.120 1.00 83.50 178 VAL A O 1
ATOM 1417 N N . ALA A 1 179 ? -0.826 15.167 -15.467 1.00 74.06 179 ALA A N 1
ATOM 1418 C CA . ALA A 1 179 ? 0.176 14.915 -16.502 1.00 74.06 179 ALA A CA 1
ATOM 1419 C C . ALA A 1 179 ? 1.438 15.779 -16.312 1.00 74.06 179 ALA A C 1
ATOM 1421 O O . ALA A 1 179 ? 1.347 16.927 -15.897 1.00 74.06 179 ALA A O 1
ATOM 1422 N N . GLY A 1 180 ? 2.604 15.253 -16.712 1.00 62.56 180 GLY A N 1
ATOM 1423 C CA . GLY A 1 180 ? 3.823 16.052 -16.926 1.00 62.56 180 GLY A CA 1
ATOM 1424 C C . GLY A 1 180 ? 4.894 16.003 -15.832 1.00 62.56 180 GLY A C 1
ATOM 1425 O O . GLY A 1 180 ? 5.969 16.550 -16.044 1.00 62.56 180 GLY A O 1
ATOM 1426 N N . GLU A 1 181 ? 4.656 15.315 -14.714 1.00 64.94 181 GLU A N 1
ATOM 1427 C CA . GLU A 1 181 ? 5.566 15.353 -13.550 1.00 64.94 181 GLU A CA 1
ATOM 1428 C C . GLU A 1 181 ? 6.426 14.088 -13.375 1.00 64.94 181 GLU A C 1
ATOM 1430 O O . GLU A 1 181 ? 7.348 14.055 -12.568 1.00 64.94 181 GLU A O 1
ATOM 1435 N N . ALA A 1 182 ? 6.164 13.024 -14.141 1.00 73.69 182 ALA A N 1
ATOM 1436 C CA . ALA A 1 182 ? 6.846 11.747 -13.952 1.00 73.69 182 ALA A CA 1
ATOM 1437 C C . ALA A 1 182 ? 8.216 11.700 -14.636 1.00 73.69 182 ALA A C 1
ATOM 1439 O O . ALA A 1 182 ? 8.312 11.678 -15.867 1.00 73.69 182 ALA A O 1
ATOM 1440 N N . ILE A 1 183 ? 9.280 11.575 -13.841 1.00 88.25 183 ILE A N 1
ATOM 1441 C CA . ILE A 1 183 ? 10.586 11.170 -14.364 1.00 88.25 183 ILE A CA 1
ATOM 1442 C C . ILE A 1 183 ? 10.566 9.693 -14.781 1.00 88.25 183 ILE A C 1
ATOM 1444 O O . ILE A 1 183 ? 9.756 8.890 -14.307 1.00 88.25 183 ILE A O 1
ATOM 1448 N N . ARG A 1 184 ? 11.464 9.317 -15.696 1.00 89.75 184 ARG A N 1
ATOM 1449 C CA . ARG A 1 184 ? 11.625 7.920 -16.121 1.00 89.75 184 ARG A CA 1
ATOM 1450 C C . ARG A 1 184 ? 12.159 7.056 -14.978 1.00 89.75 184 ARG A C 1
ATOM 1452 O O . ARG A 1 184 ? 12.828 7.556 -14.075 1.00 89.75 184 ARG A O 1
ATOM 1459 N N . TYR A 1 185 ? 11.871 5.758 -15.063 1.00 92.94 185 TYR A N 1
ATOM 1460 C CA . TYR A 1 185 ? 12.432 4.762 -14.160 1.00 92.94 185 TYR A CA 1
ATOM 1461 C C . TYR A 1 185 ? 13.970 4.866 -14.165 1.00 92.94 185 TYR A C 1
ATOM 1463 O O . TYR A 1 185 ? 14.565 4.865 -15.246 1.00 92.94 185 TYR A O 1
ATOM 1471 N N . PRO A 1 186 ? 14.626 4.999 -13.001 1.00 95.44 186 PRO A N 1
ATOM 1472 C CA . PRO A 1 186 ? 16.079 5.043 -12.937 1.00 95.44 186 PRO A CA 1
ATOM 1473 C C . PRO A 1 186 ? 16.658 3.634 -13.116 1.00 95.44 186 PRO A C 1
ATOM 1475 O O . PRO A 1 186 ? 16.587 2.832 -12.194 1.00 95.44 186 PRO A O 1
ATOM 1478 N N . GLU A 1 187 ? 17.282 3.355 -14.265 1.00 94.81 187 GLU A N 1
ATOM 1479 C CA . GLU A 1 187 ? 17.881 2.042 -14.600 1.00 94.81 187 GLU A CA 1
ATOM 1480 C C . GLU A 1 187 ? 18.841 1.509 -13.522 1.00 94.81 187 GLU A C 1
ATOM 1482 O O . GLU A 1 187 ? 18.927 0.309 -13.293 1.00 94.81 187 GLU A O 1
ATOM 1487 N N . ALA A 1 188 ? 19.509 2.397 -12.777 1.00 96.44 188 ALA A N 1
ATOM 1488 C CA . ALA A 1 188 ? 20.364 2.017 -11.652 1.00 96.44 188 ALA A CA 1
ATOM 1489 C C . ALA A 1 188 ? 19.629 1.242 -10.534 1.00 96.44 188 ALA A C 1
ATOM 1491 O O . ALA A 1 188 ? 20.282 0.568 -9.739 1.00 96.44 188 ALA A O 1
ATOM 1492 N N . MET A 1 189 ? 18.292 1.303 -10.466 1.00 97.06 189 MET A N 1
ATOM 1493 C CA . MET A 1 189 ? 17.492 0.492 -9.539 1.00 97.06 189 MET A CA 1
ATOM 1494 C C . MET A 1 189 ? 17.588 -1.009 -9.813 1.00 97.06 189 MET A C 1
ATOM 1496 O O . MET A 1 189 ? 17.432 -1.784 -8.873 1.00 97.06 189 MET A O 1
ATOM 1500 N N . ASP A 1 190 ? 17.912 -1.431 -11.039 1.00 95.44 190 ASP A N 1
ATOM 1501 C CA . ASP A 1 190 ? 18.159 -2.846 -11.351 1.00 95.44 190 ASP A CA 1
ATOM 1502 C C . ASP A 1 190 ? 19.387 -3.393 -10.590 1.00 95.44 190 ASP A C 1
ATOM 1504 O O . ASP A 1 190 ? 19.517 -4.599 -10.367 1.00 95.44 190 ASP A O 1
ATOM 1508 N N . GLY A 1 191 ? 20.281 -2.497 -10.153 1.00 95.25 191 GLY A N 1
ATOM 1509 C CA . GLY A 1 191 ? 21.467 -2.794 -9.351 1.00 95.25 191 GLY A CA 1
ATOM 1510 C C . GLY A 1 191 ? 21.317 -2.529 -7.850 1.00 95.25 191 GLY A C 1
ATOM 1511 O O . GLY A 1 191 ? 22.317 -2.607 -7.138 1.00 95.25 191 GLY A O 1
ATOM 1512 N N . ILE A 1 192 ? 20.120 -2.214 -7.342 1.00 97.25 192 ILE A N 1
ATOM 1513 C CA . ILE A 1 192 ? 19.935 -1.892 -5.919 1.00 97.25 192 ILE A CA 1
ATOM 1514 C C . ILE A 1 192 ? 20.335 -3.077 -5.020 1.00 97.25 192 ILE A C 1
ATOM 1516 O O . ILE A 1 192 ? 20.005 -4.226 -5.314 1.00 97.25 192 ILE A O 1
ATOM 1520 N N . PHE A 1 193 ? 21.053 -2.800 -3.929 1.00 97.06 193 PHE A N 1
ATOM 1521 C CA . PHE A 1 193 ? 21.595 -3.790 -2.987 1.00 97.06 193 PHE A CA 1
ATOM 1522 C C . PHE A 1 193 ? 22.613 -4.784 -3.580 1.00 97.06 193 PHE A C 1
ATOM 1524 O O . PHE A 1 193 ? 22.858 -5.833 -2.980 1.00 97.06 193 PHE A O 1
ATOM 1531 N N . THR A 1 194 ? 23.218 -4.476 -4.732 1.00 90.69 194 THR A N 1
ATOM 1532 C CA . THR A 1 194 ? 24.277 -5.318 -5.332 1.00 90.69 194 THR A CA 1
ATOM 1533 C C . THR A 1 194 ? 25.619 -5.157 -4.623 1.00 90.69 194 THR A C 1
ATOM 1535 O O . THR A 1 194 ? 25.869 -4.081 -4.031 1.00 90.69 194 THR A O 1
#

Mean predicted aligned error: 6.45 Å

Secondary structure (DSSP, 8-state):
--------EEEESS-SSTTSTTGGG--SSS--TTSGGGEEEE-HHHHHHHHH-GGGS-HHHHHHHHHHHHHHHHHHTT-S--SSHHHHHHHHHHHHHHHHHHHHHHSS--TTT----TTSHHHHHHHHHIIIIIHHHHHHHHHHHHHTGGG--HHHHHHHHHHHHHHHHHHHHHTT---S--PPP-GGGGGTT-

pLDDT: mean 90.33, std 12.23, range [38.19, 98.5]